Protein AF-A0A7V6IN51-F1 (afdb_monomer_lite)

Foldseek 3Di:
DDDDDDDDDDDDDDDDDDDDDDDDDDDDDDDDDDDDPPDPPPDDDVVNVVVVVVVVVVVVVVVDQDPVSVVVVVVVVVVVDDPVNVVVVVVVVVVVVVVVVVLVVQLVLLVVVQFDNVCSSVLSVVLVVVDDPVDDSNNSSVVVCVVCVVRGPPPPPPPPPPPPPPPPPVCPVVVVVVVVVVVPVVVPPPDD

Structure (mmCIF, N/CA/C/O backbone):
data_AF-A0A7V6IN51-F1
#
_entry.id   AF-A0A7V6IN51-F1
#
loop_
_atom_site.group_PDB
_atom_site.id
_atom_site.type_symbol
_atom_site.label_atom_id
_atom_site.label_alt_id
_atom_site.label_comp_id
_atom_site.label_asym_id
_atom_site.label_entity_id
_atom_site.label_seq_id
_atom_site.pdbx_PDB_ins_code
_atom_site.Cartn_x
_atom_site.Cartn_y
_atom_site.Cartn_z
_atom_site.occupancy
_atom_site.B_iso_or_equiv
_atom_site.auth_seq_id
_atom_site.auth_comp_id
_atom_site.auth_asym_id
_atom_site.auth_atom_id
_atom_site.pdbx_PDB_model_num
ATOM 1 N N . MET A 1 1 ? 9.194 -25.486 52.205 1.00 41.34 1 MET A N 1
ATOM 2 C CA . MET A 1 1 ? 8.998 -24.026 52.135 1.00 41.34 1 MET A CA 1
ATOM 3 C C . MET A 1 1 ? 8.624 -23.761 50.686 1.00 41.34 1 MET A C 1
ATOM 5 O O . MET A 1 1 ? 9.503 -23.897 49.851 1.00 41.34 1 MET A O 1
ATOM 9 N N . ALA A 1 2 ? 7.340 -23.773 50.299 1.00 43.66 2 ALA A N 1
ATOM 10 C CA . ALA A 1 2 ? 6.283 -22.811 50.673 1.00 43.66 2 ALA A CA 1
ATOM 11 C C . ALA A 1 2 ? 6.788 -21.384 50.367 1.00 43.66 2 ALA A C 1
ATOM 13 O O . ALA A 1 2 ? 7.858 -21.033 50.848 1.00 43.66 2 ALA A O 1
ATOM 14 N N . ASP A 1 3 ? 6.192 -20.613 49.456 1.00 47.19 3 ASP A N 1
ATOM 15 C CA . ASP A 1 3 ? 4.796 -20.181 49.533 1.00 47.19 3 ASP A CA 1
ATOM 16 C C . ASP A 1 3 ? 4.125 -19.969 48.159 1.00 47.19 3 ASP A C 1
ATOM 18 O O . ASP A 1 3 ? 4.576 -19.172 47.336 1.00 47.19 3 ASP A O 1
ATOM 22 N N . GLU A 1 4 ? 2.996 -20.655 47.958 1.00 50.94 4 GLU A N 1
ATOM 23 C CA . GLU A 1 4 ? 1.899 -20.220 47.088 1.00 50.94 4 GLU A CA 1
ATOM 24 C C . GLU A 1 4 ? 1.018 -19.241 47.888 1.00 50.94 4 GLU A C 1
ATOM 26 O O . GLU A 1 4 ? 0.509 -19.582 48.955 1.00 50.94 4 GLU A O 1
ATOM 31 N N . LEU A 1 5 ? 0.814 -18.029 47.368 1.00 51.84 5 LEU A N 1
ATOM 32 C CA . LEU A 1 5 ? -0.231 -17.092 47.804 1.00 51.84 5 LEU A CA 1
ATOM 33 C C . LEU A 1 5 ? -1.406 -17.282 46.827 1.00 51.84 5 LEU A C 1
ATOM 35 O O . LEU A 1 5 ? -1.264 -16.974 45.649 1.00 51.84 5 LEU A O 1
ATOM 39 N N . ASN A 1 6 ? -2.489 -17.994 47.147 1.00 41.34 6 ASN A N 1
ATOM 40 C CA . ASN A 1 6 ? -3.592 -17.690 48.071 1.00 41.34 6 ASN A CA 1
ATOM 41 C C . ASN A 1 6 ? -4.243 -16.308 47.873 1.00 41.34 6 ASN A C 1
ATOM 43 O O . ASN A 1 6 ? -3.707 -15.324 48.372 1.00 41.34 6 ASN A O 1
ATOM 47 N N . ASN A 1 7 ? -5.420 -16.273 47.223 1.00 46.66 7 ASN A N 1
ATOM 48 C CA . ASN A 1 7 ? -6.639 -15.558 47.668 1.00 46.66 7 ASN A CA 1
ATOM 49 C C . ASN A 1 7 ? -7.804 -15.874 46.687 1.00 46.66 7 ASN A C 1
ATOM 51 O O . ASN A 1 7 ? -7.808 -15.400 45.557 1.00 46.66 7 ASN A O 1
ATOM 55 N N . ASN A 1 8 ? -8.643 -16.879 46.949 1.00 42.38 8 ASN A N 1
ATOM 56 C CA . ASN A 1 8 ? -9.918 -16.825 47.684 1.00 42.38 8 ASN A CA 1
ATOM 57 C C . ASN A 1 8 ? -11.062 -16.083 46.958 1.00 42.38 8 ASN A C 1
ATOM 59 O O . ASN A 1 8 ? -11.073 -14.858 46.906 1.00 42.38 8 ASN A O 1
ATOM 63 N N . ASN A 1 9 ? -12.081 -16.834 46.519 1.00 41.56 9 ASN A N 1
ATOM 64 C CA . ASN A 1 9 ? -13.474 -16.433 46.735 1.00 41.56 9 ASN A CA 1
ATOM 65 C C . ASN A 1 9 ? -14.405 -17.661 46.700 1.00 41.56 9 ASN A C 1
ATOM 67 O O . ASN A 1 9 ? -14.999 -18.000 45.678 1.00 41.56 9 ASN A O 1
ATOM 71 N N . GLN A 1 10 ? -14.492 -18.352 47.839 1.00 40.25 10 GLN A N 1
ATOM 72 C CA . GLN A 1 10 ? -15.606 -19.241 48.168 1.00 40.25 10 GLN A CA 1
ATOM 73 C C . GLN A 1 10 ? -16.816 -18.379 48.537 1.00 40.25 10 GLN A C 1
ATOM 75 O O . GLN A 1 10 ? -16.808 -17.710 49.571 1.00 40.25 10 GLN A O 1
ATOM 80 N N . GLN A 1 11 ? -17.866 -18.419 47.718 1.00 44.19 11 GLN A N 1
ATOM 81 C CA . GLN A 1 11 ? -19.190 -17.980 48.143 1.00 44.19 11 GLN A CA 1
ATOM 82 C C . GLN A 1 11 ? -19.903 -19.135 48.840 1.00 44.19 11 GLN A C 1
ATOM 84 O O . GLN A 1 11 ? -20.065 -20.227 48.301 1.00 44.19 11 GLN A O 1
ATOM 89 N N . GLN A 1 12 ? -20.248 -18.846 50.088 1.00 36.06 12 GLN A N 1
ATOM 90 C CA . GLN A 1 12 ? -20.976 -19.669 51.030 1.00 36.06 12 GLN A CA 1
ATOM 91 C C . GLN A 1 12 ? -22.436 -19.773 50.579 1.00 36.06 12 GLN A C 1
ATOM 93 O O . GLN A 1 12 ? -23.119 -18.757 50.475 1.00 36.06 12 GLN A O 1
ATOM 98 N N . ASP A 1 13 ? -22.901 -20.996 50.337 1.00 34.31 13 ASP A N 1
ATOM 99 C CA . ASP A 1 13 ? -24.323 -21.321 50.276 1.00 34.31 13 ASP A CA 1
ATOM 100 C C . ASP A 1 13 ? -24.724 -21.913 51.632 1.00 34.31 13 ASP A C 1
ATOM 102 O O . ASP A 1 13 ? -24.404 -23.056 51.967 1.00 34.31 13 ASP A O 1
ATOM 106 N N . SER A 1 14 ? -25.341 -21.082 52.465 1.00 34.62 14 SER A N 1
ATOM 107 C CA . SER A 1 14 ? -25.938 -21.458 53.743 1.00 34.62 14 SER A CA 1
ATOM 108 C C . SER A 1 14 ? -27.453 -21.274 53.657 1.00 34.62 14 SER A C 1
ATOM 110 O O . SER A 1 14 ? -28.026 -20.344 54.217 1.00 34.62 14 SER A O 1
ATOM 112 N N . GLY A 1 15 ? -28.109 -22.194 52.948 1.00 31.91 15 GLY A N 1
ATOM 113 C CA . GLY A 1 15 ? -29.560 -22.365 52.936 1.00 31.91 15 GLY A CA 1
ATOM 114 C C . GLY A 1 15 ? -29.992 -23.534 53.821 1.00 31.91 15 GLY A C 1
ATOM 115 O O . GLY A 1 15 ? -29.857 -24.699 53.461 1.00 31.91 15 GLY A O 1
ATOM 116 N N . THR A 1 16 ? -30.502 -23.219 55.006 1.00 29.31 16 THR A N 1
ATOM 117 C CA . THR A 1 16 ? -31.057 -24.150 55.993 1.00 29.31 16 THR A CA 1
ATOM 118 C C . THR A 1 16 ? -32.296 -24.880 55.456 1.00 29.31 16 THR A C 1
ATOM 120 O O . THR A 1 16 ? -33.323 -24.260 55.194 1.00 29.31 16 THR A O 1
ATOM 123 N N . ASN A 1 17 ? -32.231 -26.213 55.372 1.00 33.31 17 ASN A N 1
ATOM 124 C CA . ASN A 1 17 ? -33.406 -27.073 55.228 1.00 33.31 17 ASN A CA 1
ATOM 125 C C . ASN A 1 17 ? -34.139 -27.168 56.573 1.00 33.31 17 ASN A C 1
ATOM 127 O O . ASN A 1 17 ? -33.718 -27.911 57.458 1.00 33.31 17 ASN A O 1
ATOM 131 N N . SER A 1 18 ? -35.261 -26.463 56.695 1.00 32.38 18 SER A N 1
ATOM 132 C CA . SER A 1 18 ? -36.295 -26.759 57.688 1.00 32.38 18 SER A CA 1
ATOM 133 C C . SER A 1 18 ? -37.581 -27.106 56.958 1.00 32.38 18 SER A C 1
ATOM 135 O O . SER A 1 18 ? -38.258 -26.246 56.402 1.00 32.38 18 SER A O 1
ATOM 137 N N . ALA A 1 19 ? -37.901 -28.396 56.970 1.00 33.72 19 ALA A N 1
ATOM 138 C CA . ALA A 1 19 ? -39.229 -28.893 56.672 1.00 33.72 19 ALA A CA 1
ATOM 139 C C . ALA A 1 19 ? -40.194 -28.435 57.773 1.00 33.72 19 ALA A C 1
ATOM 141 O O . ALA A 1 19 ? -39.940 -28.669 58.953 1.00 33.72 19 ALA A O 1
ATOM 142 N N . THR A 1 20 ? -41.300 -27.804 57.394 1.00 29.30 20 THR A N 1
ATOM 143 C CA . THR A 1 20 ? -42.558 -27.815 58.154 1.00 29.30 20 THR A CA 1
ATOM 144 C C . THR A 1 20 ? -43.689 -27.378 57.227 1.00 29.30 20 THR A C 1
ATOM 146 O O . THR A 1 20 ? -43.770 -26.229 56.807 1.00 29.30 20 THR A O 1
ATOM 149 N N . ASP A 1 21 ? -44.535 -28.347 56.886 1.00 35.56 21 ASP A N 1
ATOM 150 C CA . ASP A 1 21 ? -45.905 -28.146 56.409 1.00 35.56 21 ASP A CA 1
ATOM 151 C C . ASP A 1 21 ? -46.731 -27.468 57.527 1.00 35.56 21 ASP A C 1
ATOM 153 O O . ASP A 1 21 ? -46.450 -27.699 58.711 1.00 35.56 21 ASP A O 1
ATOM 157 N N . PRO A 1 22 ? -47.719 -26.615 57.199 1.00 39.38 22 PRO A N 1
ATOM 158 C CA . PRO A 1 22 ? -49.079 -27.148 57.185 1.00 39.38 22 PRO A CA 1
ATOM 159 C C . PRO A 1 22 ? -49.982 -26.605 56.063 1.00 39.38 22 PRO A C 1
ATOM 161 O O . PRO A 1 22 ? -50.240 -25.408 55.926 1.00 39.38 22 PRO A O 1
ATOM 164 N N . GLN A 1 23 ? -50.593 -27.551 55.363 1.00 34.38 23 GLN A N 1
ATOM 165 C CA . GLN A 1 23 ? -51.837 -27.452 54.615 1.00 34.38 23 GLN A CA 1
ATOM 166 C C . GLN A 1 23 ? -53.013 -26.973 55.499 1.00 34.38 23 GLN A C 1
ATOM 168 O O . GLN A 1 23 ? -53.374 -27.676 56.439 1.00 34.38 23 GLN A O 1
ATOM 173 N N . GLN A 1 24 ? -53.701 -25.874 55.132 1.00 32.16 24 GLN A N 1
ATOM 174 C CA . GLN A 1 24 ? -55.182 -25.805 55.097 1.00 32.16 24 GLN A CA 1
ATOM 175 C C . GLN A 1 24 ? -55.782 -24.479 54.575 1.00 32.16 24 GLN A C 1
ATOM 177 O O . GLN A 1 24 ? -55.469 -23.405 55.076 1.00 32.16 24 GLN A O 1
ATOM 182 N N . GLY A 1 25 ? -56.776 -24.626 53.681 1.00 30.19 25 GLY A N 1
ATOM 183 C CA . GLY A 1 25 ? -57.956 -23.755 53.515 1.00 30.19 25 GLY A CA 1
ATOM 184 C C . GLY A 1 25 ? -57.781 -22.579 52.552 1.00 30.19 25 GLY A C 1
ATOM 185 O O . GLY A 1 25 ? -57.088 -21.623 52.853 1.00 30.19 25 GLY A O 1
ATOM 186 N N . THR A 1 26 ? -58.402 -22.527 51.375 1.00 26.30 26 THR A N 1
ATOM 187 C CA . THR A 1 26 ? -59.825 -22.211 51.080 1.00 26.30 26 THR A CA 1
ATOM 188 C C . THR A 1 26 ? -59.795 -21.685 49.622 1.00 26.30 26 THR A C 1
ATOM 190 O O . THR A 1 26 ? -58.782 -21.134 49.216 1.00 26.30 26 THR A O 1
ATOM 193 N N . GLN A 1 27 ? -60.763 -21.780 48.716 1.00 30.75 27 GLN A N 1
ATOM 194 C CA . GLN A 1 27 ? -62.149 -22.214 48.707 1.00 30.75 27 GLN A CA 1
ATOM 195 C C . GLN A 1 27 ? -62.539 -22.380 47.227 1.00 30.75 27 GLN A C 1
ATOM 197 O O . GLN A 1 27 ? -62.172 -21.575 46.372 1.00 30.75 27 GLN A O 1
ATOM 202 N N . SER A 1 28 ? -63.284 -23.441 46.944 1.00 37.03 28 SER A N 1
ATOM 203 C CA . SER A 1 28 ? -63.943 -23.706 45.672 1.00 37.03 28 SER A CA 1
ATOM 204 C C . SER A 1 28 ? -64.972 -22.627 45.335 1.00 37.03 28 SER A C 1
ATOM 206 O O . SER A 1 28 ? -65.749 -22.244 46.207 1.00 37.03 28 SER A O 1
ATOM 208 N N . GLN A 1 29 ? -65.068 -22.254 44.060 1.00 33.75 29 GLN A N 1
ATOM 209 C CA . GLN A 1 29 ? -66.340 -21.917 43.417 1.00 33.75 29 GLN A CA 1
ATOM 210 C C . GLN A 1 29 ? -66.201 -22.073 41.896 1.00 33.75 29 GLN A C 1
ATOM 212 O O . GLN A 1 29 ? -65.563 -21.269 41.224 1.00 33.75 29 GLN A O 1
ATOM 217 N N . SER A 1 30 ? -66.813 -23.129 41.362 1.00 36.50 30 SER A N 1
ATOM 218 C CA . SER A 1 30 ? -67.428 -23.063 40.033 1.00 36.50 30 SER A CA 1
ATOM 219 C C . SER A 1 30 ? -68.784 -22.363 40.171 1.00 36.50 30 SER A C 1
ATOM 221 O O . SER A 1 30 ? -69.384 -22.401 41.249 1.00 36.50 30 SER A O 1
ATOM 223 N N . PRO A 1 31 ? -69.291 -21.782 39.078 1.00 42.66 31 PRO A N 1
ATOM 224 C CA . PRO A 1 31 ? -70.528 -22.355 38.564 1.00 42.66 31 PRO A CA 1
ATOM 225 C C . PRO A 1 31 ? -70.512 -22.555 37.041 1.00 42.66 31 PRO A C 1
ATOM 227 O O . PRO A 1 31 ? -70.172 -21.665 36.272 1.00 42.66 31 PRO A O 1
ATOM 230 N N . ASP A 1 32 ? -70.907 -23.776 36.689 1.00 31.00 32 ASP A N 1
ATOM 231 C CA . ASP A 1 32 ? -71.833 -24.183 35.631 1.00 31.00 32 ASP A CA 1
ATOM 232 C C . ASP A 1 32 ? -71.614 -23.917 34.127 1.00 31.00 32 ASP A C 1
ATOM 234 O O . ASP A 1 32 ? -71.356 -22.820 33.647 1.00 31.00 32 ASP A O 1
ATOM 238 N N . ALA A 1 33 ? -71.964 -24.999 33.415 1.00 33.16 33 ALA A N 1
ATOM 239 C CA . ALA A 1 33 ? -72.607 -25.081 32.101 1.00 33.16 33 ALA A CA 1
ATOM 240 C C . ALA A 1 33 ? -71.733 -25.088 30.827 1.00 33.16 33 ALA A C 1
ATOM 242 O O . ALA A 1 33 ? -71.494 -24.081 30.175 1.00 33.16 33 ALA A O 1
ATOM 243 N N . GLN A 1 34 ? -71.363 -26.312 30.428 1.00 40.91 34 GLN A N 1
ATOM 244 C CA . GLN A 1 34 ? -71.736 -26.952 29.151 1.00 40.91 34 GLN A CA 1
ATOM 245 C C . GLN A 1 34 ? -71.904 -26.039 27.911 1.00 40.91 34 GLN A C 1
ATOM 247 O O . GLN A 1 34 ? -72.905 -25.337 27.784 1.00 40.91 34 GLN A O 1
ATOM 252 N N . GLY A 1 35 ? -71.022 -26.173 26.911 1.00 32.09 35 GLY A N 1
ATOM 253 C CA . GLY A 1 35 ? -71.310 -25.648 25.571 1.00 32.09 35 GLY A CA 1
ATOM 254 C C . GLY A 1 35 ? -70.138 -25.652 24.592 1.00 32.09 35 GLY A C 1
ATOM 255 O O . GLY A 1 35 ? -69.320 -24.747 24.609 1.00 32.09 35 GLY A O 1
ATOM 256 N N . ASN A 1 36 ? -70.115 -26.656 23.712 1.00 34.41 36 ASN A N 1
ATOM 257 C CA . ASN A 1 36 ? -69.497 -26.680 22.380 1.00 34.41 36 ASN A CA 1
ATOM 258 C C . ASN A 1 36 ? -68.066 -26.131 22.201 1.00 34.41 36 ASN A C 1
ATOM 260 O O . ASN A 1 36 ? -67.836 -24.943 21.996 1.00 34.41 36 ASN A O 1
ATOM 264 N N . ASN A 1 37 ? -67.125 -27.070 22.047 1.00 44.81 37 ASN A N 1
ATOM 265 C CA . ASN A 1 37 ? -65.931 -26.903 21.216 1.00 44.81 37 ASN A CA 1
ATOM 266 C C . ASN A 1 37 ? -66.364 -26.721 19.742 1.00 44.81 37 ASN A C 1
ATOM 268 O O . ASN A 1 37 ? -66.350 -27.654 18.945 1.00 44.81 37 ASN A O 1
ATOM 272 N N . ALA A 1 38 ? -66.810 -25.520 19.389 1.00 39.19 38 ALA A N 1
ATOM 273 C CA . ALA A 1 38 ? -66.787 -25.024 18.023 1.00 39.19 38 ALA A CA 1
ATOM 274 C C . ALA A 1 38 ? -65.720 -23.933 18.018 1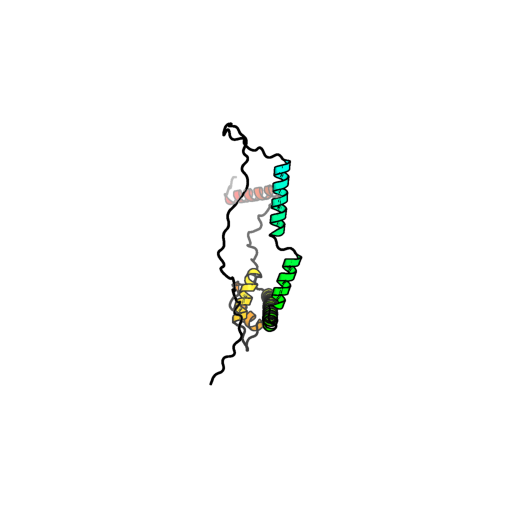.00 39.19 38 ALA A C 1
ATOM 276 O O . ALA A 1 38 ? -65.862 -22.937 18.724 1.00 39.19 38 ALA A O 1
ATOM 277 N N . GLY A 1 39 ? -64.616 -24.178 17.310 1.00 51.62 39 GLY A N 1
ATOM 278 C CA . GLY A 1 39 ? -63.503 -23.246 17.217 1.00 51.62 39 GLY A CA 1
ATOM 279 C C . GLY A 1 39 ? -63.999 -21.881 16.759 1.00 51.62 39 GLY A C 1
ATOM 280 O O . GLY A 1 39 ? -64.303 -21.688 15.586 1.00 51.62 39 GLY A O 1
ATOM 281 N N . SER A 1 40 ? -64.090 -20.938 17.694 1.00 51.97 40 SER A N 1
ATOM 282 C CA . SER A 1 40 ? -64.128 -19.529 17.361 1.00 51.97 40 SER A CA 1
ATOM 283 C C . SER A 1 40 ? -62.740 -19.189 16.838 1.00 51.97 40 SER A C 1
ATOM 285 O O . SER A 1 40 ? -61.779 -19.051 17.597 1.00 51.97 40 SER A O 1
ATOM 287 N N . GLU A 1 41 ? -62.607 -19.129 15.514 1.00 64.12 41 GLU A N 1
ATOM 288 C CA . GLU A 1 41 ? -61.460 -18.477 14.899 1.00 64.12 41 GLU A CA 1
ATOM 289 C C . GLU A 1 41 ? -61.397 -17.066 15.485 1.00 64.12 41 GLU A C 1
ATOM 291 O O . GLU A 1 41 ? -62.270 -16.231 15.247 1.00 64.12 41 GLU A O 1
ATOM 296 N N . LYS A 1 42 ? -60.406 -16.816 16.346 1.00 76.75 42 LYS A N 1
ATOM 297 C CA . LYS A 1 42 ? -60.160 -15.476 16.871 1.00 76.75 42 LYS A CA 1
ATOM 298 C C . LYS A 1 42 ? -59.754 -14.606 15.689 1.00 76.75 42 LYS A C 1
ATOM 300 O O . LYS A 1 42 ? -58.626 -14.695 15.209 1.00 76.75 42 LYS A O 1
ATOM 305 N N . THR A 1 43 ? -60.672 -13.781 15.211 1.00 76.81 43 THR A N 1
ATOM 306 C CA . THR A 1 43 ? -60.374 -12.754 14.219 1.00 76.81 43 THR A CA 1
ATOM 307 C C . THR A 1 43 ? -59.678 -11.600 14.926 1.00 76.81 43 THR A C 1
ATOM 309 O O . THR A 1 43 ? -60.289 -10.926 15.755 1.00 76.81 43 THR A O 1
ATOM 312 N N . PHE A 1 44 ? -58.398 -11.390 14.625 1.00 84.19 44 PHE A N 1
ATOM 313 C CA . PHE A 1 44 ? -57.675 -10.206 15.077 1.00 84.19 44 PHE A CA 1
ATOM 314 C C . PHE A 1 44 ? -58.251 -8.967 14.397 1.00 84.19 44 PHE A C 1
ATOM 316 O O . PHE A 1 44 ? -58.483 -8.964 13.186 1.00 84.19 44 PHE A O 1
ATOM 323 N N . THR A 1 45 ? -58.475 -7.911 15.170 1.00 89.44 45 THR A N 1
ATOM 324 C CA . THR A 1 45 ? -58.801 -6.605 14.603 1.00 89.44 45 THR A CA 1
ATOM 325 C C . THR A 1 45 ? -57.547 -5.988 13.983 1.00 89.44 45 THR A C 1
ATOM 327 O O . THR A 1 45 ? -56.416 -6.352 14.314 1.00 89.44 45 THR A O 1
ATOM 330 N N . GLN A 1 46 ? -57.720 -5.024 13.077 1.00 90.75 46 GLN A N 1
ATOM 331 C CA . GLN A 1 46 ? -56.578 -4.315 12.495 1.00 90.75 46 GLN A CA 1
ATOM 332 C C . GLN A 1 46 ? -55.750 -3.585 13.567 1.00 90.75 46 GLN A C 1
ATOM 334 O O . GLN A 1 46 ? -54.534 -3.457 13.435 1.00 90.75 46 GLN A O 1
ATOM 339 N N . GLU A 1 47 ? -56.400 -3.136 14.640 1.00 90.00 47 GLU A N 1
ATOM 340 C CA . GLU A 1 47 ? -55.742 -2.511 15.783 1.00 90.00 47 GLU A CA 1
ATOM 341 C C . GLU A 1 47 ? -54.863 -3.514 16.543 1.00 90.00 47 GLU A C 1
ATOM 343 O O . GLU A 1 47 ? -53.718 -3.195 16.864 1.00 90.00 47 GLU A O 1
ATOM 348 N N . ASP A 1 48 ? -55.319 -4.760 16.708 1.00 88.31 48 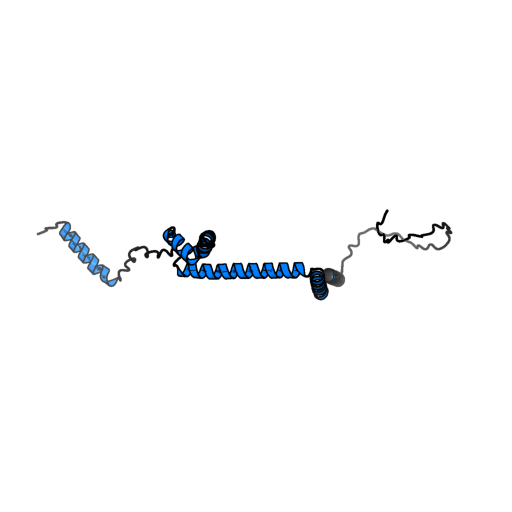ASP A N 1
ATOM 349 C CA . ASP A 1 48 ? -54.504 -5.836 17.288 1.00 88.31 48 ASP A CA 1
ATOM 350 C C . ASP A 1 48 ? -53.261 -6.124 16.439 1.00 88.31 48 ASP A C 1
ATOM 352 O O . ASP A 1 48 ? 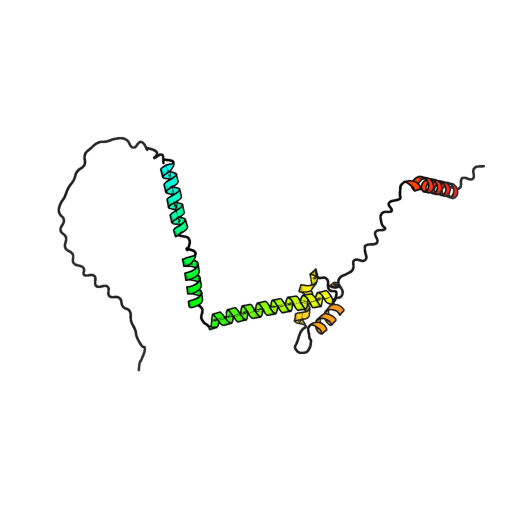-52.156 -6.255 16.967 1.00 88.31 48 ASP A O 1
ATOM 356 N N . VAL A 1 49 ? -53.411 -6.170 15.111 1.00 89.94 49 VAL A N 1
ATOM 357 C CA . VAL A 1 49 ? -52.284 -6.376 14.187 1.00 89.94 49 VAL A CA 1
ATOM 358 C C . VAL A 1 49 ? -51.293 -5.215 14.271 1.00 89.94 49 VAL A C 1
ATOM 360 O O . VAL A 1 49 ? -50.088 -5.446 14.377 1.00 89.94 49 VAL A O 1
ATOM 363 N N . ASN A 1 50 ? -51.776 -3.971 14.278 1.00 90.75 50 ASN A N 1
ATOM 364 C CA . ASN A 1 50 ? -50.926 -2.786 14.391 1.00 90.75 50 ASN A CA 1
ATOM 365 C C . ASN A 1 50 ? -50.163 -2.760 15.724 1.00 90.75 50 ASN A C 1
ATOM 367 O O . ASN A 1 50 ? -48.968 -2.450 15.744 1.00 90.75 50 ASN A O 1
ATOM 371 N N . ASN A 1 51 ? -50.819 -3.140 16.822 1.00 91.44 51 ASN A N 1
ATOM 372 C CA . ASN A 1 51 ? -50.192 -3.251 18.136 1.00 91.44 51 ASN A CA 1
ATOM 373 C C . ASN A 1 51 ? -49.099 -4.325 18.149 1.00 91.44 51 ASN A C 1
ATOM 375 O O . ASN A 1 51 ? -47.993 -4.057 18.613 1.00 91.44 51 ASN A O 1
ATOM 379 N N . ILE A 1 52 ? -49.352 -5.503 17.570 1.00 90.94 52 ILE A N 1
ATOM 380 C CA . ILE A 1 52 ? -48.359 -6.585 17.469 1.00 90.94 52 ILE A CA 1
ATOM 381 C C . ILE A 1 52 ? -47.149 -6.151 16.631 1.00 90.94 52 ILE A C 1
ATOM 383 O O . ILE A 1 52 ? -46.005 -6.398 17.021 1.00 90.94 52 ILE A O 1
ATOM 387 N N . VAL A 1 53 ? -47.377 -5.491 15.492 1.00 89.69 53 VAL A N 1
ATOM 388 C CA . VAL A 1 53 ? -46.300 -4.994 14.619 1.00 89.69 53 VAL A CA 1
ATOM 389 C C . VAL A 1 53 ? -45.461 -3.944 15.341 1.00 89.69 53 VAL A C 1
ATOM 391 O O . VAL A 1 53 ? -44.234 -4.027 15.325 1.00 89.69 53 VAL A O 1
ATOM 394 N N . SER A 1 54 ? -46.106 -2.999 16.023 1.00 87.06 54 SER A N 1
ATOM 395 C CA . SER A 1 54 ? -45.420 -1.933 16.761 1.00 87.06 54 SER A CA 1
ATOM 396 C C . SER A 1 54 ? -44.598 -2.504 17.915 1.00 87.06 54 SER A C 1
ATOM 398 O O . SER A 1 54 ? -43.421 -2.183 18.070 1.00 87.06 54 SER A O 1
ATOM 400 N N . GLN A 1 55 ? -45.178 -3.441 18.665 1.00 88.31 55 GLN A N 1
ATOM 401 C CA . GLN A 1 55 ? -44.519 -4.106 19.782 1.00 88.31 55 GLN A CA 1
ATOM 402 C C . GLN A 1 55 ? -43.319 -4.946 19.321 1.00 88.31 55 GLN A C 1
ATOM 404 O O . GLN A 1 55 ? -42.261 -4.908 19.951 1.00 88.31 55 GLN A O 1
ATOM 409 N N . ARG A 1 56 ? -43.434 -5.661 18.193 1.00 88.00 56 ARG A N 1
ATOM 410 C CA . ARG A 1 56 ? -42.308 -6.398 17.602 1.00 88.00 56 ARG A CA 1
ATOM 411 C C . ARG A 1 56 ? -41.213 -5.450 17.112 1.00 88.00 56 ARG A C 1
ATOM 413 O O . ARG A 1 56 ? -40.046 -5.717 17.374 1.00 88.00 56 ARG A O 1
ATOM 420 N N . LEU A 1 57 ? -41.571 -4.337 16.474 1.00 84.00 57 LEU A N 1
ATOM 421 C CA . LEU A 1 57 ? -40.609 -3.349 15.983 1.00 84.00 57 LEU A CA 1
ATOM 422 C C . LEU A 1 57 ? -39.828 -2.688 17.129 1.00 84.00 57 LEU A C 1
ATOM 424 O O . LEU A 1 57 ? -38.622 -2.481 17.020 1.00 84.00 57 LEU A O 1
ATOM 428 N N . GLU A 1 58 ? -40.485 -2.394 18.250 1.00 84.06 58 GLU A N 1
ATOM 429 C CA . GLU A 1 58 ? -39.822 -1.895 19.458 1.00 84.06 58 GLU A CA 1
ATOM 430 C C . GLU A 1 58 ? -38.910 -2.940 20.099 1.00 84.06 58 GLU A C 1
ATOM 432 O O . GLU A 1 58 ? -37.799 -2.615 20.518 1.00 84.06 58 GLU A O 1
ATOM 437 N N . GLN A 1 59 ? -39.347 -4.199 20.167 1.00 82.12 59 GLN A N 1
ATOM 438 C CA . GLN A 1 59 ? -38.507 -5.294 20.656 1.00 82.12 59 GLN A CA 1
ATOM 439 C C . GLN A 1 59 ? -37.282 -5.509 19.764 1.00 82.12 59 GLN A C 1
ATOM 441 O O . GLN A 1 59 ? -36.197 -5.774 20.269 1.00 82.12 59 GLN A O 1
ATOM 446 N N . GLU A 1 60 ? -37.433 -5.379 18.450 1.00 79.25 60 GLU A N 1
ATOM 447 C CA . GLU A 1 60 ? -36.350 -5.533 17.481 1.00 79.25 60 GLU A CA 1
ATOM 448 C C . GLU A 1 60 ? -35.373 -4.355 17.529 1.00 79.25 60 GLU A C 1
ATOM 450 O O . GLU A 1 60 ? -34.162 -4.560 17.539 1.00 79.25 60 GLU A O 1
ATOM 455 N N . LYS A 1 61 ? -35.879 -3.130 17.708 1.00 76.12 61 LYS A N 1
ATOM 456 C CA . LYS A 1 61 ? -35.053 -1.946 17.985 1.00 76.12 61 LYS A CA 1
ATOM 457 C C . LYS A 1 61 ? -34.281 -2.047 19.298 1.00 76.12 61 LYS A C 1
ATOM 459 O O . LYS A 1 61 ? -33.139 -1.617 19.337 1.00 76.12 61 LYS A O 1
ATOM 464 N N . LYS A 1 62 ? -34.863 -2.635 20.349 1.00 77.81 62 LYS A N 1
ATOM 465 C CA . LYS A 1 62 ? -34.176 -2.880 21.634 1.00 77.81 62 LYS A CA 1
ATOM 466 C C . LYS A 1 62 ? -33.113 -3.980 21.557 1.00 77.81 62 LYS A C 1
ATOM 468 O O . LYS A 1 62 ? -32.227 -4.015 22.398 1.00 77.81 62 LYS A O 1
ATOM 473 N N . LYS A 1 63 ? -33.212 -4.892 20.584 1.00 77.31 63 LYS A N 1
ATOM 474 C CA . LYS A 1 63 ? -32.191 -5.922 20.321 1.00 77.31 63 LYS A CA 1
ATOM 475 C C . LYS A 1 63 ? -31.012 -5.392 19.508 1.00 77.31 63 LYS A C 1
ATOM 477 O O . LYS A 1 63 ? -29.975 -6.049 19.465 1.00 77.31 63 LYS A O 1
ATOM 482 N N . MET A 1 64 ? -31.169 -4.248 18.846 1.00 74.25 64 MET A N 1
ATOM 483 C CA . MET A 1 64 ? -30.066 -3.570 18.181 1.00 74.25 64 MET A CA 1
ATOM 484 C C . MET A 1 64 ? -29.336 -2.701 19.205 1.00 74.25 64 MET A C 1
ATOM 486 O O . MET A 1 64 ? -29.991 -1.896 19.868 1.00 74.25 64 MET A O 1
ATOM 490 N N . PRO A 1 65 ? -28.004 -2.830 19.325 1.00 74.06 65 PRO A N 1
ATOM 491 C CA . PRO A 1 65 ? -27.218 -1.920 20.137 1.00 74.06 65 PRO A CA 1
ATOM 492 C C . PRO A 1 65 ? -27.523 -0.482 19.729 1.00 74.06 65 PRO A C 1
ATOM 494 O O . PRO A 1 65 ? -27.473 -0.129 18.544 1.00 74.06 65 PRO A O 1
ATOM 497 N N . SER A 1 66 ? -27.858 0.347 20.708 1.00 79.00 66 SER A N 1
ATOM 498 C CA . SER A 1 66 ? -27.998 1.777 20.488 1.00 79.00 66 SER A CA 1
ATOM 499 C C . SER A 1 66 ? -26.663 2.368 20.023 1.00 79.00 66 SER A C 1
ATOM 501 O O . SER A 1 66 ? -25.585 1.805 20.231 1.00 79.00 66 SER A O 1
ATOM 503 N N . LYS A 1 67 ? -26.715 3.532 19.370 1.00 78.50 67 LYS A N 1
ATOM 504 C CA . LYS A 1 67 ? -25.497 4.220 18.924 1.00 78.50 67 LYS A CA 1
ATOM 505 C C . LYS A 1 67 ? -24.544 4.500 20.098 1.00 78.50 67 LYS A C 1
ATOM 507 O O . LYS A 1 67 ? -23.339 4.338 19.945 1.00 78.50 67 LYS A O 1
ATOM 512 N N . GLU A 1 68 ? -25.097 4.835 21.262 1.00 79.12 68 GLU A N 1
ATOM 513 C CA . GLU A 1 68 ? -24.337 5.030 22.501 1.00 79.12 68 GLU A CA 1
ATOM 514 C C .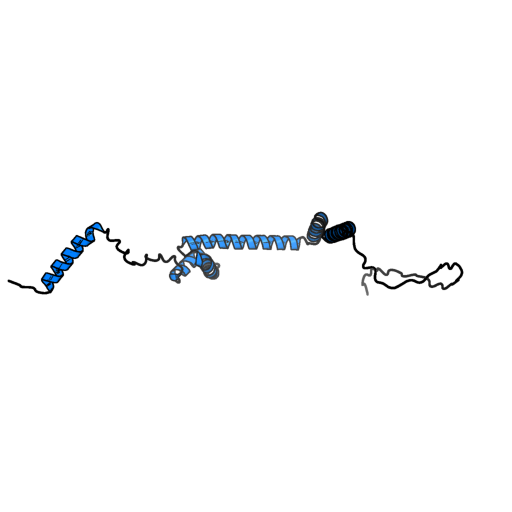 GLU A 1 68 ? -23.694 3.731 23.001 1.00 79.12 68 GLU A C 1
ATOM 516 O O . GLU A 1 68 ? -22.529 3.747 23.386 1.00 79.12 68 GLU A O 1
ATOM 521 N N . GLU A 1 69 ? -24.389 2.591 22.939 1.00 79.25 69 GLU A N 1
ATOM 522 C CA . GLU A 1 69 ? -23.808 1.291 23.309 1.00 79.25 69 GLU A CA 1
ATOM 523 C C . GLU A 1 69 ? -22.691 0.860 22.354 1.00 79.25 69 GLU A C 1
ATOM 525 O O . GLU A 1 69 ? -21.692 0.303 22.801 1.00 79.25 69 GLU A O 1
ATOM 530 N N . LEU A 1 70 ? -22.802 1.153 21.055 1.00 84.56 70 LEU A N 1
ATOM 531 C CA . LEU A 1 70 ? -21.716 0.912 20.098 1.00 84.56 70 LEU A CA 1
ATOM 532 C C . LEU A 1 70 ? -20.492 1.780 20.386 1.00 84.56 70 LEU A C 1
ATOM 534 O O . LEU A 1 70 ? -19.365 1.297 20.295 1.00 84.56 70 LEU A O 1
ATOM 538 N N . GLU A 1 71 ? -20.694 3.054 20.712 1.00 85.00 71 GLU A N 1
ATOM 539 C CA . GLU A 1 71 ? -19.608 3.964 21.080 1.00 85.00 71 GLU A CA 1
ATOM 540 C C . GLU A 1 71 ? -18.962 3.548 22.410 1.00 85.00 71 GLU A C 1
ATOM 542 O O . GLU A 1 71 ? -17.736 3.474 22.496 1.00 85.00 71 GLU A O 1
ATOM 547 N N . ALA A 1 72 ? -19.762 3.177 23.414 1.00 86.06 72 ALA A N 1
ATOM 548 C CA . ALA A 1 72 ? -19.279 2.651 24.687 1.00 86.06 72 ALA A CA 1
ATOM 549 C C . ALA A 1 72 ? -18.517 1.329 24.511 1.00 86.06 72 ALA A C 1
ATOM 551 O O . ALA A 1 72 ? -17.467 1.145 25.122 1.00 86.06 72 ALA A O 1
ATOM 552 N N . PHE A 1 73 ? -18.992 0.435 23.639 1.00 84.88 73 PHE A N 1
ATOM 553 C CA . PHE A 1 73 ? -18.317 -0.823 23.325 1.00 84.88 73 PHE A CA 1
ATOM 554 C C . PHE A 1 73 ? -16.992 -0.601 22.591 1.00 84.88 73 PHE A C 1
ATOM 556 O O . PHE A 1 73 ? -15.992 -1.219 22.945 1.00 84.88 73 PHE A O 1
ATOM 563 N N . LYS A 1 74 ? -16.949 0.313 21.612 1.00 84.00 74 LYS A N 1
ATOM 564 C CA . LYS A 1 74 ? -15.703 0.696 20.928 1.00 84.00 74 LYS A CA 1
ATOM 565 C C . LYS A 1 74 ? -14.697 1.302 21.896 1.00 84.00 74 LYS A C 1
ATOM 567 O O . LYS A 1 74 ? -13.541 0.900 21.893 1.00 84.00 74 LYS A O 1
ATOM 572 N N . LYS A 1 75 ? -15.143 2.208 22.767 1.00 84.12 75 LYS A N 1
ATOM 573 C CA . LYS A 1 75 ? -14.290 2.805 23.796 1.00 84.12 75 LYS A CA 1
ATOM 574 C C . LYS A 1 75 ? -13.782 1.758 24.785 1.00 84.12 75 LYS A C 1
ATOM 576 O O . LYS A 1 75 ? -12.602 1.749 25.102 1.00 84.12 75 LYS A O 1
ATOM 581 N N . TRP A 1 76 ? -14.637 0.832 25.215 1.00 85.25 76 TRP A N 1
ATOM 582 C CA . TRP A 1 76 ? -14.218 -0.295 26.045 1.00 85.25 76 TRP A CA 1
ATOM 583 C C . TRP A 1 76 ? -13.178 -1.164 25.329 1.00 85.25 76 TRP A C 1
ATOM 585 O O . TRP A 1 76 ? -12.164 -1.490 25.932 1.00 85.25 76 TRP A O 1
ATOM 595 N N . GLN A 1 77 ? -13.360 -1.480 24.043 1.00 81.06 77 GLN A N 1
ATOM 596 C CA . GLN A 1 77 ? -12.346 -2.191 23.256 1.00 81.06 77 GLN A CA 1
ATOM 597 C C . GLN A 1 77 ? -11.029 -1.410 23.160 1.00 81.06 77 GLN A C 1
ATOM 599 O O . GLN A 1 77 ? -9.958 -1.994 23.302 1.00 81.06 77 GLN A O 1
ATOM 604 N N . GLU A 1 78 ? -11.086 -0.096 22.947 1.00 78.81 78 GLU A N 1
ATOM 605 C CA . GLU A 1 78 ? -9.905 0.771 22.939 1.00 78.81 78 GLU A CA 1
ATOM 606 C C . GLU A 1 78 ? -9.219 0.853 24.309 1.00 78.81 78 GLU A C 1
ATOM 608 O O . GLU A 1 78 ? -7.995 0.992 24.359 1.00 78.81 78 GLU A O 1
ATOM 613 N N . ASP A 1 79 ? -9.973 0.749 25.403 1.00 77.94 79 ASP A N 1
ATOM 614 C CA . ASP A 1 79 ? -9.460 0.696 26.775 1.00 77.94 79 ASP A CA 1
ATOM 615 C C . ASP A 1 79 ? -8.911 -0.698 27.132 1.00 77.94 79 ASP A C 1
ATOM 617 O O . ASP A 1 79 ? -8.017 -0.804 27.969 1.00 77.94 79 ASP A O 1
ATOM 621 N N . GLN A 1 80 ? -9.402 -1.767 26.487 1.00 77.31 80 GLN A N 1
ATOM 622 C CA . GLN A 1 80 ? -8.820 -3.113 26.575 1.00 77.31 80 GLN A CA 1
ATOM 623 C C . GLN A 1 80 ? -7.524 -3.244 25.761 1.00 77.31 80 GLN A C 1
ATOM 625 O O . GLN A 1 80 ? -6.658 -4.031 26.142 1.00 77.31 80 GLN A O 1
ATOM 630 N N . LYS A 1 81 ? -7.367 -2.487 24.662 1.00 80.19 81 LYS A N 1
ATOM 631 C CA . LYS A 1 81 ? -6.134 -2.483 23.859 1.00 80.19 81 LYS A CA 1
ATOM 632 C C . LYS A 1 81 ? -4.966 -1.939 24.679 1.00 80.19 81 LYS A C 1
ATOM 634 O O . LYS A 1 81 ? -4.965 -0.785 25.119 1.00 80.19 81 LYS A O 1
ATOM 639 N N . THR A 1 82 ? -3.926 -2.751 24.814 1.00 77.25 82 THR A N 1
ATOM 640 C CA . THR A 1 82 ? -2.674 -2.359 25.462 1.00 77.25 82 THR A CA 1
ATOM 641 C C . THR A 1 82 ? -1.957 -1.262 24.664 1.00 77.25 82 THR A C 1
ATOM 643 O O . THR A 1 82 ? -2.167 -1.084 23.461 1.00 77.25 82 THR A O 1
ATOM 646 N N . ALA A 1 83 ? -1.077 -0.498 25.322 1.00 72.19 83 ALA A N 1
ATOM 647 C CA . ALA A 1 83 ? -0.277 0.530 24.646 1.00 72.19 83 ALA A CA 1
ATOM 648 C C . ALA A 1 83 ? 0.620 -0.050 23.532 1.00 72.19 83 ALA A C 1
ATOM 650 O O . ALA A 1 83 ? 0.914 0.648 22.562 1.00 72.19 83 ALA A O 1
ATOM 651 N N . GLU A 1 84 ? 1.015 -1.320 23.658 1.00 73.25 84 GLU A N 1
ATOM 652 C CA . GLU A 1 84 ? 1.808 -2.040 22.661 1.00 73.25 84 GLU A CA 1
ATOM 653 C C . GLU A 1 84 ? 0.977 -2.387 21.419 1.00 73.25 84 GLU A C 1
ATOM 655 O O . GLU A 1 84 ? 1.413 -2.130 20.303 1.00 73.25 84 GLU A O 1
ATOM 660 N N . GLU A 1 85 ? -0.264 -2.858 21.581 1.00 80.56 85 GLU A N 1
ATOM 661 C CA . GLU A 1 85 ? -1.165 -3.126 20.448 1.00 80.56 85 GLU A CA 1
ATOM 662 C C . GLU A 1 85 ? -1.523 -1.849 19.684 1.00 80.56 85 GLU A C 1
ATOM 664 O O . GLU A 1 85 ? -1.556 -1.854 18.455 1.00 80.56 85 GLU A O 1
ATOM 669 N N . LYS A 1 86 ? -1.723 -0.728 20.392 1.00 79.31 86 LYS A N 1
ATOM 670 C CA . LYS A 1 86 ? -1.941 0.583 19.755 1.00 79.31 86 LYS A CA 1
ATOM 671 C C . LYS A 1 86 ? -0.732 1.030 18.931 1.00 79.31 86 LYS A C 1
ATOM 673 O O . LYS A 1 86 ? -0.913 1.634 17.877 1.00 79.31 86 LYS A O 1
ATOM 678 N N . ARG A 1 87 ? 0.493 0.749 19.394 1.00 77.38 87 ARG A N 1
ATOM 679 C CA . ARG A 1 87 ? 1.716 1.016 18.621 1.00 77.38 87 ARG A CA 1
ATOM 680 C C . ARG A 1 87 ? 1.843 0.081 17.428 1.00 77.38 87 ARG A C 1
ATOM 682 O O . ARG A 1 87 ? 2.048 0.572 16.330 1.00 77.38 87 ARG A O 1
ATOM 689 N N . ALA A 1 88 ? 1.631 -1.218 17.615 1.00 86.19 88 ALA A N 1
ATOM 690 C CA . ALA A 1 88 ? 1.705 -2.197 16.536 1.00 86.19 88 ALA A CA 1
ATOM 691 C C . ALA A 1 88 ? 0.699 -1.903 15.410 1.00 86.19 88 ALA A C 1
ATOM 693 O O . ALA A 1 88 ? 1.046 -1.999 14.237 1.00 86.19 88 ALA A O 1
ATOM 694 N N . GLU A 1 89 ? -0.528 -1.493 15.746 1.00 85.50 89 GLU A N 1
ATOM 695 C CA . GLU A 1 89 ? -1.538 -1.081 14.763 1.00 85.50 89 GLU A CA 1
ATOM 696 C C . GLU A 1 89 ? -1.107 0.184 14.012 1.00 85.50 89 GLU A C 1
ATOM 698 O O . GLU A 1 89 ? -1.227 0.249 12.790 1.00 85.50 89 GLU A O 1
ATOM 703 N N . LYS A 1 90 ? -0.532 1.162 14.721 1.00 88.06 90 LYS A N 1
ATOM 704 C CA . LYS A 1 90 ? 0.013 2.376 14.106 1.00 88.06 90 LYS A CA 1
ATOM 705 C C . LYS A 1 90 ? 1.211 2.108 13.208 1.00 88.06 90 LYS A C 1
ATOM 707 O O . LYS A 1 90 ? 1.292 2.690 12.130 1.00 88.06 90 LYS A O 1
ATOM 712 N N . ASP A 1 91 ? 2.109 1.226 13.618 1.00 89.06 91 ASP A N 1
ATOM 713 C CA . ASP A 1 91 ? 3.270 0.838 12.827 1.00 89.06 91 ASP A CA 1
ATOM 714 C C . ASP A 1 91 ? 2.841 0.023 11.603 1.00 89.06 91 ASP A C 1
ATOM 716 O O . ASP A 1 91 ? 3.376 0.223 10.516 1.00 89.06 91 ASP A O 1
ATOM 720 N N . ALA A 1 92 ? 1.838 -0.850 11.735 1.00 93.19 92 ALA A N 1
ATOM 721 C CA . ALA A 1 92 ? 1.255 -1.574 10.609 1.00 93.19 92 ALA A CA 1
ATOM 722 C C . ALA A 1 92 ? 0.599 -0.619 9.599 1.00 93.19 92 ALA A C 1
ATOM 724 O O . ALA A 1 92 ? 0.886 -0.714 8.406 1.00 93.19 92 ALA A O 1
ATOM 725 N N . GLU A 1 93 ? -0.211 0.334 10.070 1.00 93.12 93 GLU A N 1
ATOM 726 C CA . GLU A 1 93 ? -0.831 1.377 9.240 1.00 93.12 93 GLU A CA 1
ATOM 727 C C . GLU A 1 93 ? 0.238 2.229 8.536 1.00 93.12 93 GLU A C 1
ATOM 729 O O . GLU A 1 93 ? 0.170 2.462 7.329 1.00 93.12 93 GLU A O 1
ATOM 734 N N . TYR A 1 94 ? 1.277 2.642 9.266 1.00 93.25 94 TYR A N 1
ATOM 735 C CA . TYR A 1 94 ? 2.391 3.407 8.713 1.00 93.25 94 TYR A CA 1
ATOM 736 C C . TYR A 1 94 ? 3.164 2.618 7.652 1.00 93.25 94 TYR A C 1
ATOM 738 O O . TYR A 1 94 ? 3.437 3.142 6.571 1.00 93.25 94 TYR A O 1
ATOM 746 N N . ASN A 1 95 ? 3.490 1.354 7.927 1.00 93.44 95 ASN A N 1
ATOM 747 C CA . ASN A 1 95 ? 4.192 0.479 6.992 1.00 93.44 95 ASN A CA 1
ATOM 748 C C . ASN A 1 95 ? 3.357 0.213 5.738 1.00 93.44 95 ASN A C 1
ATOM 750 O O . ASN A 1 95 ? 3.900 0.238 4.634 1.00 93.44 95 ASN A O 1
ATOM 754 N N . GLN A 1 96 ? 2.045 0.017 5.888 1.00 94.50 96 GLN A N 1
ATOM 755 C CA . GLN A 1 96 ? 1.129 -0.120 4.762 1.00 94.50 96 GLN A CA 1
ATOM 756 C C . GLN A 1 96 ? 1.117 1.155 3.913 1.00 94.50 96 GLN A C 1
ATOM 758 O O . GLN A 1 96 ? 1.339 1.089 2.706 1.00 94.50 96 GLN A O 1
ATOM 763 N N . MET A 1 97 ? 0.941 2.321 4.535 1.00 93.75 97 MET A N 1
ATOM 764 C CA . MET A 1 97 ? 0.917 3.598 3.822 1.00 93.75 97 MET A CA 1
ATOM 765 C C . MET A 1 97 ? 2.253 3.887 3.121 1.00 93.75 97 MET A C 1
ATOM 767 O O . MET A 1 97 ? 2.272 4.388 1.998 1.00 93.75 97 MET A O 1
ATOM 771 N N . GLN A 1 98 ? 3.381 3.535 3.741 1.00 93.38 98 GLN A N 1
ATOM 772 C CA . GLN A 1 98 ? 4.703 3.646 3.124 1.00 93.38 98 GLN A CA 1
ATOM 773 C C . GLN A 1 98 ? 4.876 2.690 1.941 1.00 93.38 98 GLN A C 1
ATOM 775 O O . GLN A 1 98 ? 5.428 3.089 0.913 1.00 93.38 98 GLN A O 1
ATOM 780 N N . ALA A 1 99 ? 4.397 1.451 2.055 1.00 91.88 99 ALA A N 1
ATOM 781 C CA . ALA A 1 99 ? 4.417 0.489 0.960 1.00 91.88 99 ALA A CA 1
ATOM 782 C C . ALA A 1 99 ? 3.566 0.975 -0.223 1.00 91.88 99 ALA A C 1
ATOM 784 O O . ALA A 1 99 ? 4.040 0.968 -1.359 1.00 91.88 99 ALA A O 1
ATOM 785 N N . GLU A 1 100 ? 2.358 1.477 0.043 1.00 93.31 100 GLU A N 1
ATOM 786 C CA . GLU A 1 100 ? 1.482 2.070 -0.971 1.00 93.31 100 GLU A CA 1
ATOM 787 C C . GLU A 1 100 ? 2.137 3.289 -1.631 1.00 93.31 100 GLU A C 1
ATOM 789 O O . GLU A 1 100 ? 2.199 3.377 -2.857 1.00 93.31 100 GLU A O 1
ATOM 794 N N . LEU A 1 101 ? 2.709 4.205 -0.845 1.00 93.44 101 LEU A N 1
ATOM 795 C CA . LEU A 1 101 ? 3.399 5.383 -1.370 1.00 93.44 101 LEU A CA 1
ATOM 796 C C . LEU A 1 101 ? 4.573 5.002 -2.281 1.00 93.44 101 LEU A C 1
ATOM 798 O O . LEU A 1 101 ? 4.752 5.595 -3.348 1.00 93.44 101 LEU A O 1
ATOM 802 N N . ASN A 1 102 ? 5.376 4.021 -1.872 1.00 91.88 102 ASN A N 1
ATOM 803 C CA . ASN A 1 102 ? 6.494 3.529 -2.671 1.00 91.88 102 ASN A CA 1
ATOM 804 C C . ASN A 1 102 ? 6.009 2.846 -3.953 1.00 91.88 102 ASN A C 1
ATOM 806 O O . ASN A 1 102 ? 6.575 3.097 -5.016 1.00 91.88 102 ASN A O 1
ATOM 810 N N . LEU A 1 103 ? 4.929 2.064 -3.885 1.00 93.25 103 LEU A N 1
ATOM 811 C CA . LEU A 1 103 ? 4.295 1.462 -5.057 1.00 93.25 103 LEU A CA 1
ATOM 812 C C . LEU A 1 103 ? 3.859 2.534 -6.064 1.00 93.25 103 LEU A C 1
ATOM 814 O O . LEU A 1 103 ? 4.194 2.428 -7.242 1.00 93.25 103 LEU A O 1
ATOM 818 N N . TYR A 1 104 ? 3.174 3.592 -5.619 1.00 94.69 104 TYR A N 1
ATOM 819 C CA . TYR A 1 104 ? 2.750 4.684 -6.501 1.00 94.69 104 TYR A CA 1
ATOM 820 C C . TYR A 1 104 ? 3.932 5.420 -7.136 1.00 94.69 104 TYR A C 1
ATOM 822 O O . TYR A 1 104 ? 3.937 5.625 -8.351 1.00 94.69 104 TYR A O 1
ATOM 830 N N . LYS A 1 105 ? 4.959 5.766 -6.349 1.00 94.75 105 LYS A N 1
ATOM 831 C CA . LYS A 1 105 ? 6.183 6.408 -6.860 1.00 94.75 105 LYS A CA 1
ATOM 832 C C . LYS A 1 105 ? 6.884 5.540 -7.902 1.00 94.75 105 LYS A C 1
ATOM 834 O O . LYS A 1 105 ? 7.283 6.029 -8.956 1.00 94.75 105 LYS A O 1
ATOM 839 N N . ASN A 1 106 ? 7.010 4.247 -7.631 1.00 94.75 106 ASN A N 1
ATOM 840 C CA . ASN A 1 106 ? 7.641 3.306 -8.546 1.00 94.75 106 ASN A CA 1
ATOM 841 C C . ASN A 1 106 ? 6.801 3.111 -9.813 1.00 94.75 106 ASN A C 1
ATOM 843 O O . ASN A 1 106 ? 7.354 3.082 -10.910 1.00 94.75 106 ASN A O 1
ATOM 847 N N . LYS A 1 107 ? 5.470 3.064 -9.694 1.00 94.31 107 LYS A N 1
ATOM 848 C CA . LYS A 1 107 ? 4.557 2.985 -10.842 1.00 94.31 107 LYS A CA 1
ATOM 849 C C . LYS A 1 107 ? 4.674 4.215 -11.740 1.00 94.31 107 LYS A C 1
ATOM 851 O O . LYS A 1 107 ? 4.697 4.086 -12.964 1.00 94.31 107 LYS A O 1
ATOM 856 N N . GLU A 1 108 ? 4.810 5.400 -11.149 1.00 94.38 108 GLU A N 1
ATOM 857 C CA . GLU A 1 108 ? 5.055 6.641 -11.887 1.00 94.38 108 GLU A CA 1
ATOM 858 C C . GLU A 1 108 ? 6.388 6.588 -12.648 1.00 94.38 108 GLU A C 1
ATOM 860 O O . GLU A 1 108 ? 6.430 6.917 -13.833 1.00 94.38 108 GLU A O 1
ATOM 865 N N . LYS A 1 109 ? 7.464 6.123 -12.000 1.00 93.94 109 LYS A N 1
ATOM 866 C CA . LYS A 1 109 ? 8.781 5.935 -12.632 1.00 93.94 109 LYS A CA 1
ATOM 867 C C . LYS A 1 109 ? 8.724 4.957 -13.804 1.00 93.94 109 LYS A C 1
ATOM 869 O O . LYS A 1 109 ? 9.197 5.277 -14.889 1.00 93.94 109 LYS A O 1
ATOM 874 N N . VAL A 1 110 ? 8.093 3.802 -13.606 1.00 94.56 110 VAL A N 1
ATOM 875 C CA . VAL A 1 110 ? 7.888 2.774 -14.637 1.00 94.56 110 VAL A CA 1
ATOM 876 C C . VAL A 1 110 ? 7.112 3.333 -15.829 1.00 94.56 110 VAL A C 1
ATOM 878 O O . VAL A 1 110 ? 7.536 3.187 -16.972 1.00 94.56 110 VAL A O 1
ATOM 881 N N . THR A 1 111 ? 6.014 4.041 -15.574 1.00 92.19 111 THR A N 1
ATOM 882 C CA . THR A 1 111 ? 5.213 4.659 -16.640 1.00 92.19 111 THR A CA 1
ATOM 883 C C . THR A 1 111 ? 6.028 5.710 -17.403 1.00 92.19 111 THR A C 1
ATOM 885 O O . THR A 1 111 ? 6.027 5.730 -18.633 1.00 92.19 111 THR A O 1
ATOM 888 N N . LYS A 1 112 ? 6.797 6.550 -16.693 1.00 92.62 112 LYS A N 1
ATOM 889 C CA . LYS A 1 112 ? 7.709 7.540 -17.297 1.00 92.62 112 LYS A CA 1
ATOM 890 C C . LYS A 1 112 ? 8.826 6.900 -18.119 1.00 92.62 112 LYS A C 1
ATOM 892 O O . LYS A 1 112 ? 9.282 7.507 -19.082 1.00 92.62 112 LYS A O 1
ATOM 897 N N . ALA A 1 113 ? 9.236 5.682 -17.777 1.00 91.88 113 ALA A N 1
ATOM 898 C CA . ALA A 1 113 ? 10.215 4.911 -18.535 1.00 91.88 113 ALA A CA 1
ATOM 899 C C . ALA A 1 113 ? 9.635 4.278 -19.821 1.00 91.88 113 ALA A C 1
ATOM 901 O O . ALA A 1 113 ? 10.345 3.575 -20.540 1.00 91.88 113 ALA A O 1
ATOM 902 N N . GLY A 1 114 ? 8.362 4.548 -20.140 1.00 89.88 114 GLY A N 1
ATOM 903 C CA . GLY A 1 114 ? 7.718 4.143 -21.392 1.00 89.88 114 GLY A CA 1
ATOM 904 C C . GLY A 1 114 ? 7.083 2.755 -21.353 1.00 89.88 114 GLY A C 1
ATOM 905 O O . GLY A 1 114 ? 6.789 2.190 -22.407 1.00 89.88 114 GLY A O 1
ATOM 906 N N . ILE A 1 115 ? 6.880 2.192 -20.161 1.00 92.38 115 ILE A N 1
ATOM 907 C CA . ILE A 1 115 ? 6.177 0.917 -19.968 1.00 92.38 115 ILE A CA 1
ATOM 908 C C . ILE A 1 115 ? 4.672 1.150 -20.099 1.00 92.38 115 ILE A C 1
ATOM 910 O O . ILE A 1 115 ? 4.162 2.175 -19.644 1.00 92.38 115 ILE A O 1
ATOM 914 N N . ASN A 1 116 ? 3.956 0.212 -20.722 1.00 91.44 116 ASN A N 1
ATOM 915 C CA . ASN A 1 116 ? 2.500 0.273 -20.809 1.00 91.44 116 ASN A CA 1
ATOM 916 C C . ASN A 1 116 ? 1.899 0.342 -19.386 1.00 91.44 116 ASN A C 1
ATOM 918 O O . ASN A 1 116 ? 2.227 -0.515 -18.558 1.00 91.44 116 ASN A O 1
ATOM 922 N N . PRO A 1 117 ? 1.022 1.327 -19.094 1.00 91.12 117 PRO A N 1
ATOM 923 C CA . PRO A 1 117 ? 0.353 1.452 -17.801 1.00 91.12 117 PRO A CA 1
ATOM 924 C C . PRO A 1 117 ? -0.314 0.163 -17.301 1.00 91.12 117 PRO A C 1
ATOM 926 O O . PRO A 1 117 ? -0.317 -0.077 -16.096 1.00 91.12 117 PRO A O 1
ATOM 929 N N . GLU A 1 118 ? -0.822 -0.688 -18.199 1.00 91.94 118 GLU A N 1
ATOM 930 C CA . GLU A 1 118 ? -1.435 -1.978 -17.847 1.00 91.94 118 GLU A CA 1
ATOM 931 C C . GLU A 1 118 ? -0.437 -2.965 -17.226 1.00 91.94 118 GLU A C 1
ATOM 933 O O . GLU A 1 118 ? -0.795 -3.747 -16.348 1.00 91.94 118 GLU A O 1
ATOM 938 N N . PHE A 1 119 ? 0.835 -2.898 -17.629 1.00 93.44 119 PHE A N 1
ATOM 939 C CA . PHE A 1 119 ? 1.913 -3.729 -17.087 1.00 93.44 119 PHE A CA 1
ATOM 940 C C . PHE A 1 119 ? 2.754 -2.999 -16.038 1.00 93.44 119 PHE A C 1
ATOM 942 O O . PHE A 1 119 ? 3.730 -3.560 -15.540 1.00 93.44 119 PHE A O 1
ATOM 949 N N . ALA A 1 120 ? 2.398 -1.763 -15.673 1.00 93.06 120 ALA A N 1
ATOM 950 C CA . ALA A 1 120 ? 3.225 -0.956 -14.789 1.00 93.06 120 ALA A CA 1
ATOM 951 C C . ALA A 1 120 ? 3.352 -1.577 -13.389 1.00 93.06 120 ALA A C 1
ATOM 953 O O . ALA A 1 120 ? 4.443 -1.597 -12.830 1.00 93.06 120 ALA A O 1
ATOM 954 N N . GLU A 1 121 ? 2.278 -2.148 -12.837 1.00 94.12 121 GLU A N 1
ATOM 955 C CA . GLU A 1 121 ? 2.324 -2.823 -11.529 1.00 94.12 121 GLU A CA 1
ATOM 956 C C . GLU A 1 121 ? 3.168 -4.101 -11.561 1.00 94.12 121 GLU A C 1
ATOM 958 O O . GLU A 1 121 ? 3.966 -4.337 -10.653 1.00 94.12 121 GLU A O 1
ATOM 963 N N . PHE A 1 122 ? 3.064 -4.880 -12.641 1.00 94.94 122 PHE A N 1
ATOM 964 C CA . PHE A 1 122 ? 3.896 -6.065 -12.847 1.00 94.94 122 PHE A CA 1
ATOM 965 C C . PHE A 1 122 ? 5.383 -5.702 -12.963 1.00 94.94 122 PHE A C 1
ATOM 967 O O . PHE A 1 122 ? 6.230 -6.307 -12.306 1.00 94.94 122 PHE A O 1
ATOM 974 N N . ALA A 1 123 ? 5.702 -4.666 -13.739 1.00 94.38 123 ALA A N 1
ATOM 975 C CA . ALA A 1 123 ? 7.063 -4.166 -13.872 1.00 94.38 123 ALA A CA 1
ATOM 976 C C . ALA A 1 123 ? 7.617 -3.649 -12.535 1.00 94.38 123 ALA A C 1
ATOM 978 O O . ALA A 1 123 ? 8.748 -3.977 -12.185 1.00 94.38 123 ALA A O 1
ATOM 979 N N . VAL A 1 124 ? 6.828 -2.910 -11.739 1.00 96.19 124 VAL A N 1
ATOM 980 C CA . VAL A 1 124 ? 7.250 -2.501 -10.387 1.00 96.19 124 VAL A CA 1
ATOM 981 C C . VAL A 1 124 ? 7.577 -3.719 -9.527 1.00 96.19 124 VAL A C 1
ATOM 983 O O . VAL A 1 124 ? 8.601 -3.706 -8.845 1.00 96.19 124 VAL A O 1
ATOM 986 N N . PHE A 1 125 ? 6.751 -4.766 -9.558 1.00 95.62 125 PHE A N 1
ATOM 987 C CA . PHE A 1 125 ? 6.980 -5.987 -8.785 1.00 95.62 125 PHE A CA 1
ATOM 988 C C . PHE A 1 125 ? 8.283 -6.696 -9.187 1.00 95.62 125 PHE A C 1
ATOM 990 O O . PHE A 1 125 ? 9.110 -7.001 -8.325 1.00 95.62 125 PHE A O 1
ATOM 997 N N . GLU A 1 126 ? 8.513 -6.908 -10.485 1.00 95.00 126 GLU A N 1
ATOM 998 C CA . GLU A 1 126 ? 9.721 -7.588 -10.971 1.00 95.00 126 GLU A CA 1
ATOM 999 C C . GLU A 1 126 ? 10.997 -6.764 -10.771 1.00 95.00 126 GLU A C 1
ATOM 1001 O O . GLU A 1 126 ? 12.048 -7.316 -10.437 1.00 95.00 126 GLU A O 1
ATOM 1006 N N . VAL A 1 127 ? 10.922 -5.442 -10.922 1.00 95.69 127 VAL A N 1
ATOM 1007 C CA . VAL A 1 127 ? 12.056 -4.548 -10.659 1.00 95.69 127 VAL A CA 1
ATOM 1008 C C . VAL A 1 127 ? 12.353 -4.475 -9.164 1.00 95.69 127 VAL A C 1
ATOM 1010 O O . VAL A 1 127 ? 13.514 -4.549 -8.775 1.00 95.69 127 VAL A O 1
ATOM 1013 N N . SE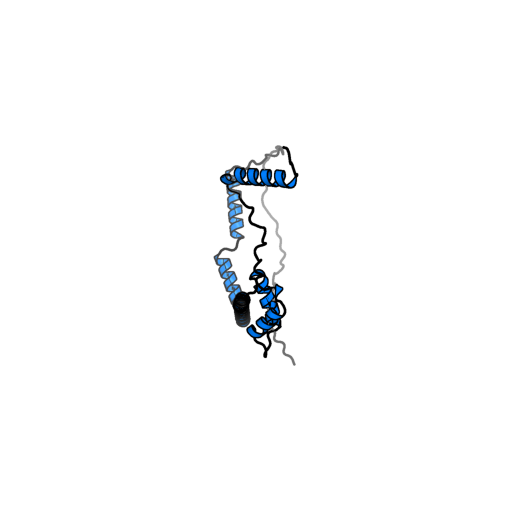R A 1 128 ? 11.331 -4.423 -8.304 1.00 94.00 128 SER A N 1
ATOM 1014 C CA . SER A 1 128 ? 11.527 -4.391 -6.845 1.00 94.00 128 SER A CA 1
ATOM 1015 C C . SER A 1 128 ? 12.247 -5.637 -6.317 1.00 94.00 128 SER A C 1
ATOM 1017 O O . SER A 1 128 ? 12.991 -5.534 -5.350 1.00 94.00 128 SER A O 1
ATOM 1019 N N . LYS A 1 129 ? 12.098 -6.798 -6.970 1.00 94.25 129 LYS A N 1
ATOM 1020 C CA . LYS A 1 129 ? 12.847 -8.028 -6.638 1.00 94.25 129 LYS A CA 1
ATOM 1021 C C . LYS A 1 129 ? 14.337 -7.954 -6.988 1.00 94.25 129 LYS A C 1
ATOM 1023 O O . LYS A 1 129 ? 15.118 -8.745 -6.469 1.00 94.25 129 LYS A O 1
ATOM 1028 N N . GLN A 1 130 ? 14.719 -7.053 -7.889 1.00 92.19 130 GLN A N 1
ATOM 1029 C CA . GLN A 1 130 ? 16.105 -6.844 -8.314 1.00 92.19 130 GLN A CA 1
ATOM 1030 C C . GLN A 1 130 ? 16.807 -5.753 -7.494 1.00 92.19 130 GLN A C 1
ATOM 1032 O O . GLN A 1 130 ? 18.038 -5.687 -7.496 1.00 92.19 130 GLN A O 1
ATOM 1037 N N . VAL A 1 131 ? 16.043 -4.925 -6.772 1.00 93.31 131 VAL A N 1
ATOM 1038 C CA . VAL A 1 131 ? 16.582 -3.909 -5.862 1.00 93.31 131 VAL A CA 1
ATOM 1039 C C . VAL A 1 131 ? 17.269 -4.586 -4.682 1.00 93.31 131 VAL A C 1
ATOM 1041 O O . VAL A 1 131 ? 16.710 -5.459 -4.021 1.00 93.31 131 VAL A O 1
ATOM 1044 N N . ASN A 1 132 ? 18.500 -4.168 -4.420 1.00 92.38 132 ASN A N 1
ATOM 1045 C CA . ASN A 1 132 ? 19.335 -4.644 -3.324 1.00 92.38 132 ASN A CA 1
ATOM 1046 C C . ASN A 1 132 ? 20.224 -3.490 -2.831 1.00 92.38 132 ASN A C 1
ATOM 1048 O O . ASN A 1 132 ? 20.204 -2.408 -3.414 1.00 92.38 132 ASN A O 1
ATOM 1052 N N . ASP A 1 133 ? 21.038 -3.714 -1.798 1.00 90.31 133 ASP A N 1
ATOM 1053 C CA . ASP A 1 133 ? 21.885 -2.663 -1.204 1.00 90.31 133 ASP A CA 1
ATOM 1054 C C . ASP A 1 133 ? 22.859 -1.998 -2.201 1.00 90.31 133 ASP A C 1
ATOM 1056 O O . ASP A 1 133 ? 23.317 -0.881 -1.967 1.00 90.31 133 ASP A O 1
ATOM 1060 N N . SER A 1 134 ? 23.172 -2.663 -3.319 1.00 88.88 134 SER A N 1
ATOM 1061 C CA . SER A 1 134 ? 24.058 -2.165 -4.376 1.00 88.88 134 SER A CA 1
ATOM 1062 C C . SER A 1 134 ? 23.327 -1.705 -5.643 1.00 88.88 134 SER A C 1
ATOM 1064 O O . SER A 1 134 ? 23.974 -1.151 -6.533 1.00 88.88 134 SER A O 1
ATOM 1066 N N . THR A 1 135 ? 22.027 -1.962 -5.789 1.00 91.31 135 THR A N 1
ATOM 1067 C CA . THR A 1 135 ? 21.265 -1.637 -7.004 1.00 91.31 135 THR A CA 1
ATOM 1068 C C . THR A 1 135 ? 19.972 -0.941 -6.626 1.00 91.31 135 THR A C 1
ATOM 1070 O O . THR A 1 135 ? 19.072 -1.549 -6.051 1.00 91.31 135 THR A O 1
ATOM 1073 N N . ASP A 1 136 ? 19.873 0.335 -6.983 1.00 93.94 136 ASP A N 1
ATOM 1074 C CA . ASP A 1 136 ? 18.665 1.124 -6.800 1.00 93.94 136 ASP A CA 1
ATOM 1075 C C . ASP A 1 136 ? 17.576 0.756 -7.824 1.00 93.94 136 ASP A C 1
ATOM 1077 O O . ASP A 1 136 ? 17.818 0.102 -8.842 1.00 93.94 136 ASP A O 1
ATOM 1081 N N . PHE A 1 137 ? 16.352 1.207 -7.549 1.00 94.62 137 PHE A N 1
ATOM 1082 C CA . PHE A 1 137 ? 15.193 0.923 -8.391 1.00 94.62 137 PHE A CA 1
ATOM 1083 C C . PHE A 1 137 ? 15.346 1.439 -9.827 1.00 94.62 137 PHE A C 1
ATOM 1085 O O . PHE A 1 137 ? 14.889 0.769 -10.748 1.00 94.62 137 PHE A O 1
ATOM 1092 N N . ASP A 1 138 ? 15.979 2.594 -10.049 1.00 94.06 138 ASP A N 1
ATOM 1093 C CA . ASP A 1 138 ? 16.082 3.190 -11.385 1.00 94.06 138 ASP A CA 1
ATOM 1094 C C . ASP A 1 138 ? 17.097 2.424 -12.254 1.00 94.06 138 ASP A C 1
ATOM 1096 O O . ASP A 1 138 ? 16.842 2.145 -13.432 1.00 94.06 138 ASP A O 1
ATOM 1100 N N . THR A 1 139 ? 18.209 1.987 -11.658 1.00 95.06 139 THR A N 1
ATOM 1101 C CA . THR A 1 139 ? 19.191 1.108 -12.315 1.00 95.06 139 THR A CA 1
ATOM 1102 C C . THR A 1 139 ? 18.597 -0.266 -12.647 1.00 95.06 139 THR A C 1
ATOM 1104 O O . THR A 1 139 ? 18.750 -0.766 -13.769 1.00 95.06 139 THR A O 1
ATOM 1107 N N . ALA A 1 140 ? 17.870 -0.871 -11.702 1.00 95.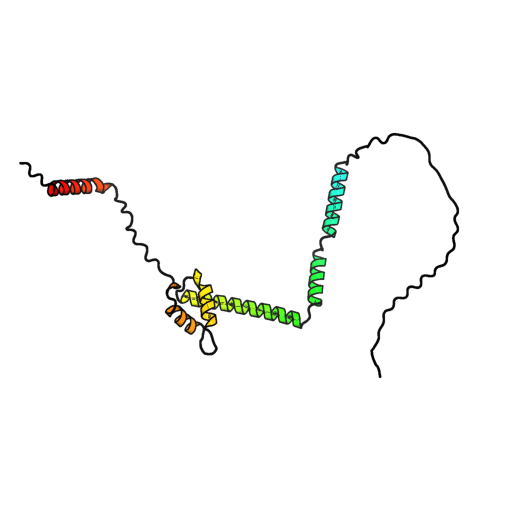69 140 ALA A N 1
ATOM 1108 C CA . ALA A 1 140 ? 17.176 -2.140 -11.924 1.00 95.69 140 ALA A CA 1
ATOM 1109 C C . ALA A 1 140 ? 16.080 -2.014 -12.998 1.00 95.69 140 ALA A C 1
ATOM 1111 O O . ALA A 1 140 ? 15.951 -2.885 -13.859 1.00 95.69 140 ALA A O 1
ATOM 1112 N N . LEU A 1 141 ? 15.329 -0.906 -12.996 1.00 95.38 141 LEU A N 1
ATOM 1113 C CA . LEU A 1 141 ? 14.296 -0.620 -13.990 1.00 95.38 141 LEU A CA 1
ATOM 1114 C C . LEU A 1 141 ? 14.888 -0.548 -15.396 1.00 95.38 141 LEU A C 1
ATOM 1116 O O . LEU A 1 141 ? 14.363 -1.171 -16.314 1.00 95.38 141 LEU A O 1
ATOM 1120 N N . THR A 1 142 ? 15.997 0.172 -15.556 1.00 94.31 142 THR A N 1
ATOM 1121 C CA . THR A 1 142 ? 16.685 0.303 -16.847 1.00 94.31 142 THR A CA 1
ATOM 1122 C C . THR A 1 142 ? 17.105 -1.066 -17.383 1.00 94.31 142 THR A C 1
ATOM 1124 O O . THR A 1 142 ? 16.762 -1.421 -18.510 1.00 94.31 142 THR A O 1
ATOM 1127 N N . SER A 1 143 ? 17.739 -1.882 -16.537 1.00 94.50 143 SER A N 1
ATOM 1128 C CA . SER A 1 143 ? 18.186 -3.232 -16.903 1.00 94.50 143 SER A CA 1
ATOM 1129 C C . SER A 1 143 ? 17.010 -4.149 -17.272 1.00 94.50 143 SER A C 1
ATOM 1131 O O . SER A 1 143 ? 17.066 -4.902 -18.246 1.00 94.50 143 SER A O 1
ATOM 1133 N N . TRP A 1 144 ? 15.901 -4.063 -16.530 1.00 95.06 144 TRP A N 1
ATOM 1134 C CA . TRP A 1 144 ? 14.699 -4.846 -16.809 1.00 95.06 144 TRP A CA 1
ATOM 1135 C C . TRP A 1 144 ? 14.026 -4.435 -18.121 1.00 95.06 144 TRP A C 1
ATOM 1137 O O . TRP A 1 144 ? 13.577 -5.301 -18.868 1.00 95.06 144 TRP A O 1
ATOM 1147 N N . ILE A 1 145 ? 13.984 -3.137 -18.429 1.00 94.00 145 ILE A N 1
ATOM 1148 C CA . ILE A 1 145 ? 13.425 -2.604 -19.678 1.00 94.00 145 ILE A CA 1
ATOM 1149 C C . ILE A 1 145 ? 14.230 -3.062 -20.897 1.00 94.00 145 ILE A C 1
ATOM 1151 O O . ILE A 1 145 ? 13.646 -3.348 -21.944 1.00 94.00 145 ILE A O 1
ATOM 1155 N N . GLU A 1 146 ? 15.557 -3.120 -20.783 1.00 92.94 146 GLU A N 1
ATOM 1156 C CA . GLU A 1 146 ? 16.436 -3.632 -21.840 1.00 92.94 146 GLU A CA 1
ATOM 1157 C C . GLU A 1 146 ? 16.200 -5.123 -22.099 1.00 92.94 146 GLU A C 1
ATOM 1159 O O . GLU A 1 146 ? 16.129 -5.545 -23.253 1.00 92.94 146 GLU A O 1
ATOM 1164 N N . ALA A 1 147 ? 16.011 -5.909 -21.036 1.00 94.44 147 ALA A N 1
ATOM 1165 C CA . ALA A 1 147 ? 15.726 -7.337 -21.133 1.00 94.44 147 ALA A CA 1
ATOM 1166 C C . ALA A 1 147 ? 14.278 -7.652 -21.557 1.00 94.44 147 ALA A C 1
ATOM 1168 O O . ALA A 1 147 ? 14.022 -8.733 -22.085 1.00 94.44 147 ALA A O 1
ATOM 1169 N N . ASN A 1 148 ? 13.331 -6.734 -21.329 1.00 92.81 148 ASN A N 1
ATOM 1170 C CA . ASN A 1 148 ? 11.902 -6.956 -21.557 1.00 92.81 148 ASN A CA 1
ATOM 1171 C C . ASN A 1 148 ? 11.247 -5.843 -22.398 1.00 92.81 148 ASN A C 1
ATOM 1173 O O . ASN A 1 148 ? 10.340 -5.144 -21.927 1.00 92.81 148 ASN A O 1
ATOM 1177 N N . PRO A 1 149 ? 11.658 -5.670 -23.666 1.00 91.25 149 PRO A N 1
ATOM 1178 C CA . PRO A 1 149 ? 11.119 -4.627 -24.534 1.00 91.25 149 PRO A CA 1
ATOM 1179 C C . PRO A 1 149 ? 9.615 -4.777 -24.819 1.00 91.25 149 PRO A C 1
ATOM 1181 O O . PRO A 1 149 ? 8.967 -3.781 -25.128 1.00 91.25 149 PRO A O 1
ATOM 1184 N N . GLN A 1 150 ? 9.044 -5.978 -24.680 1.00 90.12 150 GLN A N 1
ATOM 1185 C CA . GLN A 1 150 ? 7.631 -6.267 -24.951 1.00 90.12 150 GLN A CA 1
ATOM 1186 C C . GLN A 1 150 ? 6.641 -5.538 -24.032 1.00 90.12 150 GLN A C 1
ATOM 1188 O O . GLN A 1 150 ? 5.480 -5.386 -24.394 1.00 90.12 150 GLN A O 1
ATOM 1193 N N . TYR A 1 151 ? 7.077 -5.093 -22.848 1.00 90.94 151 TYR A N 1
ATOM 1194 C CA . TYR A 1 151 ? 6.208 -4.367 -21.914 1.00 90.94 151 TYR A CA 1
ATOM 1195 C C . TYR A 1 151 ? 6.210 -2.855 -22.146 1.00 90.94 151 TYR A C 1
ATOM 1197 O O . TYR A 1 151 ? 5.456 -2.133 -21.490 1.00 90.94 151 TYR A O 1
ATOM 1205 N N . LYS A 1 152 ? 7.043 -2.353 -23.067 1.00 89.81 152 LYS A N 1
ATOM 1206 C CA . LYS A 1 152 ? 6.961 -0.959 -23.501 1.00 89.81 152 LYS A CA 1
ATOM 1207 C C . LYS A 1 152 ? 5.601 -0.709 -24.139 1.00 89.81 152 LYS A C 1
ATOM 1209 O O . LYS A 1 152 ? 4.970 -1.627 -24.664 1.00 89.81 152 LYS A O 1
ATOM 1214 N N . VAL A 1 153 ? 5.157 0.544 -24.115 1.00 82.25 153 VAL A N 1
ATOM 1215 C CA . VAL A 1 153 ? 4.051 0.975 -24.968 1.00 82.25 153 VAL A CA 1
ATOM 1216 C C . VAL A 1 153 ? 4.473 0.683 -26.403 1.00 82.25 153 VAL A C 1
ATOM 1218 O O . VAL A 1 153 ? 5.272 1.409 -26.994 1.00 82.25 153 VAL A O 1
ATOM 1221 N N . THR A 1 154 ? 3.967 -0.420 -26.946 1.00 69.50 154 THR A N 1
ATOM 1222 C CA . THR A 1 154 ? 3.989 -0.637 -28.382 1.00 69.50 154 THR A CA 1
ATOM 1223 C C . THR A 1 154 ? 3.054 0.432 -28.911 1.00 69.50 154 THR A C 1
ATOM 1225 O O . THR A 1 154 ? 1.853 0.388 -28.651 1.00 69.50 154 THR A O 1
ATOM 1228 N N . GLN A 1 155 ? 3.602 1.453 -29.572 1.00 54.72 155 GLN A N 1
ATOM 1229 C CA . GLN A 1 155 ? 2.785 2.147 -30.550 1.00 54.72 155 GLN A CA 1
ATOM 1230 C C . GLN A 1 155 ? 2.358 1.036 -31.500 1.00 54.72 155 GLN A C 1
ATOM 1232 O O . GLN A 1 155 ? 3.209 0.473 -32.188 1.00 54.72 155 GLN A O 1
ATOM 1237 N N . GLU A 1 156 ? 1.085 0.643 -31.464 1.00 51.16 156 GLU A N 1
ATOM 1238 C CA . GLU A 1 156 ? 0.492 0.076 -32.661 1.00 51.16 156 GLU A CA 1
ATOM 1239 C C . GLU A 1 156 ? 0.803 1.112 -33.738 1.00 51.16 156 GLU A C 1
ATOM 1241 O O . GLU A 1 156 ? 0.249 2.214 -33.746 1.00 51.16 156 GLU A O 1
ATOM 1246 N N . GLU A 1 157 ? 1.797 0.810 -34.573 1.00 47.69 157 GLU A N 1
ATOM 1247 C CA . GLU A 1 157 ? 1.855 1.379 -35.902 1.00 47.69 157 GLU A CA 1
ATOM 1248 C C . GLU A 1 157 ? 0.428 1.189 -36.416 1.00 47.69 157 GLU A C 1
ATOM 1250 O O . GLU A 1 157 ? -0.053 0.049 -36.369 1.00 47.69 157 GLU A O 1
ATOM 1255 N N . PRO A 1 158 ? -0.314 2.273 -36.719 1.00 48.38 158 PRO A N 1
ATOM 1256 C CA . PRO A 1 158 ? -1.687 2.129 -37.165 1.00 48.38 158 PRO A CA 1
ATOM 1257 C C . PRO A 1 158 ? -1.644 1.084 -38.265 1.00 48.38 158 PRO A C 1
ATOM 1259 O O . PRO A 1 158 ? -0.893 1.279 -39.220 1.00 48.38 158 PRO A O 1
ATOM 1262 N N . GLU A 1 159 ? -2.341 -0.048 -38.083 1.00 48.94 159 GLU A N 1
ATOM 1263 C CA . GLU A 1 159 ? -2.437 -1.042 -39.144 1.00 48.94 159 GLU A CA 1
ATOM 1264 C C . GLU A 1 159 ? -2.793 -0.249 -40.392 1.00 48.94 159 GLU A C 1
ATOM 1266 O O . GLU A 1 159 ? -3.857 0.379 -40.442 1.00 48.94 159 GLU A O 1
ATOM 1271 N N . ASP A 1 160 ? -1.873 -0.238 -41.353 1.00 48.66 160 ASP A N 1
ATOM 1272 C CA . ASP A 1 160 ? -2.000 0.425 -42.639 1.00 48.66 160 ASP A CA 1
ATOM 1273 C C . ASP A 1 160 ? -3.015 -0.386 -43.459 1.00 48.66 160 ASP A C 1
ATOM 1275 O O . ASP A 1 160 ? -2.734 -0.968 -44.504 1.00 48.66 160 ASP A O 1
ATOM 1279 N N . LYS A 1 161 ? -4.238 -0.517 -42.931 1.00 54.66 161 LYS A N 1
ATOM 1280 C CA . LYS A 1 161 ? -5.412 -0.771 -43.740 1.00 54.66 161 LYS A CA 1
ATOM 1281 C C . LYS A 1 161 ? -5.521 0.499 -44.559 1.00 54.66 161 LYS A C 1
ATOM 1283 O O . LYS A 1 161 ? -5.818 1.545 -43.971 1.00 54.66 161 LYS A O 1
ATOM 1288 N N . PRO A 1 162 ? -5.260 0.441 -45.879 1.00 56.03 162 PRO A N 1
ATOM 1289 C CA . PRO A 1 162 ? -5.378 1.626 -46.703 1.00 56.03 162 PRO A CA 1
ATOM 1290 C C . PRO A 1 162 ? -6.757 2.222 -46.417 1.00 56.03 162 PRO A C 1
ATOM 1292 O O . PRO A 1 162 ? -7.731 1.455 -46.359 1.00 56.03 162 PRO A O 1
ATOM 1295 N N . PRO A 1 163 ? -6.861 3.543 -46.174 1.00 52.53 163 PRO A N 1
ATOM 1296 C CA . PRO A 1 163 ? -8.152 4.159 -45.930 1.00 52.53 163 PRO A CA 1
ATOM 1297 C C . PRO A 1 163 ? -9.064 3.712 -47.061 1.00 52.53 163 PRO A C 1
ATOM 1299 O O . PRO A 1 163 ? -8.678 3.803 -48.231 1.00 52.53 163 PRO A O 1
ATOM 1302 N N . ALA A 1 164 ? -10.234 3.164 -46.723 1.00 56.97 164 ALA A N 1
ATOM 1303 C CA . ALA A 1 164 ? -11.236 2.853 -47.725 1.00 56.97 164 ALA A CA 1
ATOM 1304 C C . ALA A 1 164 ? -11.416 4.127 -48.553 1.00 56.97 164 ALA A C 1
ATOM 1306 O O . ALA A 1 164 ? -11.879 5.143 -48.033 1.00 56.97 164 ALA A O 1
ATOM 1307 N N . ILE A 1 165 ? -10.938 4.105 -49.802 1.00 50.66 165 ILE A N 1
ATOM 1308 C CA . ILE A 1 165 ? -10.975 5.265 -50.680 1.00 50.66 165 ILE A CA 1
ATOM 1309 C C . ILE A 1 165 ? -12.456 5.555 -50.889 1.00 50.66 165 ILE A C 1
ATOM 1311 O O . ILE A 1 165 ? -13.130 4.885 -51.671 1.00 50.66 165 ILE A O 1
ATOM 1315 N N . VAL A 1 166 ? -12.979 6.546 -50.172 1.00 55.81 166 VAL A N 1
ATOM 1316 C CA . VAL A 1 166 ? -14.281 7.125 -50.473 1.00 55.81 166 VAL A CA 1
ATOM 1317 C C . VAL A 1 166 ? -14.053 7.938 -51.736 1.00 55.81 166 VAL A C 1
ATOM 1319 O O . VAL A 1 166 ? -13.652 9.096 -51.678 1.00 55.81 166 VAL A O 1
ATOM 1322 N N . ILE A 1 167 ? -14.207 7.299 -52.895 1.00 49.38 167 ILE A N 1
ATOM 1323 C CA . ILE A 1 167 ? -14.149 7.991 -54.180 1.00 49.38 167 ILE A CA 1
ATOM 1324 C C . ILE A 1 167 ? -15.350 8.948 -54.185 1.00 49.38 167 ILE A C 1
ATOM 1326 O O . ILE A 1 167 ? -16.486 8.465 -54.193 1.00 49.38 167 ILE A O 1
ATOM 1330 N N . PRO A 1 168 ? -15.165 10.284 -54.168 1.00 47.94 168 PRO A N 1
ATOM 1331 C CA . PRO A 1 168 ? -16.286 11.186 -54.355 1.00 47.94 168 PRO A CA 1
ATOM 1332 C C . PRO A 1 168 ? -16.904 10.885 -55.723 1.00 47.94 168 PRO A C 1
ATOM 1334 O O . PRO A 1 168 ? -16.221 10.835 -56.749 1.00 47.94 168 PRO A O 1
ATOM 1337 N N . GLN A 1 169 ? -18.214 10.649 -55.711 1.00 53.12 169 GLN A N 1
ATOM 1338 C CA . GLN A 1 169 ? -19.017 10.103 -56.809 1.00 53.12 169 GLN A CA 1
ATOM 1339 C C . GLN A 1 169 ? -18.860 10.865 -58.144 1.00 53.12 169 GLN A C 1
ATOM 1341 O O . GLN A 1 169 ? -19.124 10.304 -59.205 1.00 53.12 169 GLN A O 1
ATOM 1346 N N . ALA A 1 170 ? -18.345 12.098 -58.110 1.00 50.66 170 ALA A N 1
ATOM 1347 C CA . ALA A 1 170 ? -18.129 12.974 -59.260 1.00 50.66 170 ALA A CA 1
ATOM 1348 C C . ALA A 1 170 ? -17.064 12.501 -60.273 1.00 50.66 170 ALA A C 1
ATOM 1350 O O . ALA A 1 170 ? -17.076 12.971 -61.405 1.00 50.66 170 ALA A O 1
ATOM 1351 N N . ASN A 1 171 ? -16.156 11.582 -59.915 1.00 53.47 171 ASN A N 1
ATOM 1352 C CA . ASN A 1 171 ? -15.084 11.134 -60.826 1.00 53.47 171 ASN A CA 1
ATOM 1353 C C . ASN A 1 171 ? -15.256 9.702 -61.361 1.00 53.47 171 ASN A C 1
ATOM 1355 O O . ASN A 1 171 ? -14.398 9.203 -62.091 1.00 53.47 171 ASN A O 1
ATOM 1359 N N . THR A 1 172 ? -16.360 9.031 -61.029 1.00 59.31 172 THR A N 1
ATOM 1360 C CA . THR A 1 172 ? -16.587 7.634 -61.430 1.00 59.31 172 THR A CA 1
ATOM 1361 C C . THR A 1 172 ? -16.799 7.467 -62.936 1.00 59.31 172 THR A C 1
ATOM 1363 O O . THR A 1 172 ? -16.336 6.472 -63.488 1.00 59.31 172 THR A O 1
ATOM 1366 N N . GLU A 1 173 ? -17.395 8.440 -63.633 1.00 58.22 173 GLU A N 1
ATOM 1367 C CA . GLU A 1 173 ? -17.572 8.356 -65.092 1.00 58.22 173 GLU A CA 1
ATOM 1368 C C . GLU A 1 173 ? -16.251 8.498 -65.851 1.00 58.22 173 GLU A C 1
ATOM 1370 O O . GLU A 1 173 ? -15.943 7.659 -66.693 1.00 58.22 173 GLU A O 1
ATOM 1375 N N . LYS A 1 174 ? -15.402 9.463 -65.478 1.00 58.66 174 LYS A N 1
ATOM 1376 C CA . LYS A 1 174 ? -14.100 9.678 -66.133 1.00 58.66 174 LYS A CA 1
ATOM 1377 C C . LYS A 1 174 ? -13.147 8.493 -65.939 1.00 58.66 174 LYS A C 1
ATOM 1379 O O . LYS A 1 174 ? -12.410 8.117 -66.848 1.00 58.66 174 LYS A O 1
ATOM 1384 N N . VAL A 1 175 ? -13.188 7.861 -64.763 1.00 60.59 175 VAL A N 1
ATOM 1385 C CA . VAL A 1 175 ? -12.408 6.647 -64.469 1.00 60.59 175 VAL A CA 1
ATOM 1386 C C . VAL A 1 175 ? -12.984 5.429 -65.205 1.00 60.59 175 VAL A C 1
ATOM 1388 O O . VAL A 1 175 ? -12.228 4.576 -65.672 1.00 60.59 175 VAL A O 1
ATOM 1391 N N . LYS A 1 176 ? -14.308 5.355 -65.386 1.00 64.31 176 LYS A N 1
ATOM 1392 C CA . LYS A 1 176 ? -14.965 4.296 -66.164 1.00 64.31 176 LYS A CA 1
ATOM 1393 C C . LYS A 1 176 ? -14.666 4.420 -67.660 1.00 64.31 176 LYS A C 1
ATOM 1395 O O . LYS A 1 176 ? -14.362 3.405 -68.281 1.00 64.31 176 LYS A O 1
ATOM 1400 N N . GLU A 1 177 ? -14.663 5.632 -68.214 1.00 68.94 177 GLU A N 1
ATOM 1401 C CA . GLU A 1 177 ? -14.247 5.904 -69.596 1.00 68.94 177 GLU A CA 1
ATOM 1402 C C . GLU A 1 177 ? -12.777 5.546 -69.820 1.00 68.94 177 GLU A C 1
ATOM 1404 O O . GLU A 1 177 ? -12.451 4.832 -70.766 1.00 68.94 177 GLU A O 1
ATOM 1409 N N . MET A 1 178 ? -11.884 5.950 -68.913 1.00 62.19 178 MET A N 1
ATOM 1410 C CA . MET A 1 178 ? -10.454 5.662 -69.041 1.00 62.19 178 MET A CA 1
ATOM 1411 C C . MET A 1 178 ? -10.151 4.157 -68.953 1.00 62.19 178 MET A C 1
ATOM 1413 O O . MET A 1 178 ? -9.328 3.644 -69.713 1.00 62.19 178 MET A O 1
ATOM 1417 N N . ASN A 1 179 ? -10.884 3.419 -68.113 1.00 65.56 179 ASN A N 1
ATOM 1418 C CA . ASN A 1 179 ? -10.798 1.958 -68.046 1.00 65.56 179 ASN A CA 1
ATOM 1419 C C . ASN A 1 179 ? -11.395 1.268 -69.284 1.00 65.56 179 ASN A C 1
ATOM 1421 O O . ASN A 1 179 ? -10.881 0.240 -69.721 1.00 65.56 179 ASN A O 1
ATOM 1425 N N . GLN A 1 180 ? -12.447 1.822 -69.892 1.00 74.38 180 GLN A N 1
ATOM 1426 C CA . GLN A 1 180 ? -12.985 1.315 -71.160 1.00 74.38 180 GLN A CA 1
ATOM 1427 C C . GLN A 1 180 ? -12.020 1.558 -72.325 1.00 74.38 180 GLN A C 1
ATOM 1429 O O . GLN A 1 180 ? -11.799 0.652 -73.128 1.00 74.38 180 GLN A O 1
ATOM 1434 N N . ILE A 1 181 ? -11.397 2.738 -72.389 1.00 72.00 181 ILE A N 1
ATOM 1435 C CA . ILE A 1 181 ? -10.384 3.079 -73.394 1.00 72.00 181 ILE A CA 1
ATOM 1436 C C . ILE A 1 181 ? -9.176 2.144 -73.260 1.00 72.00 181 ILE A C 1
ATOM 1438 O O . ILE A 1 181 ? -8.760 1.548 -74.254 1.00 72.00 181 ILE A O 1
ATOM 1442 N N . MET A 1 182 ? -8.668 1.921 -72.043 1.00 63.72 182 MET A N 1
ATOM 1443 C CA . MET A 1 182 ? -7.569 0.976 -71.814 1.00 63.72 182 MET A CA 1
ATOM 1444 C C . MET A 1 182 ? -7.946 -0.468 -72.168 1.00 63.72 182 MET A C 1
ATOM 1446 O O . MET A 1 182 ? -7.168 -1.153 -72.831 1.00 63.72 182 MET A O 1
ATOM 1450 N N . ASN A 1 183 ? -9.156 -0.923 -71.829 1.00 71.25 183 ASN A N 1
ATOM 1451 C CA . ASN A 1 183 ? -9.621 -2.262 -72.203 1.00 71.25 183 ASN A CA 1
ATOM 1452 C C . ASN A 1 183 ? -9.763 -2.442 -73.724 1.00 71.25 183 ASN A C 1
ATOM 1454 O O . ASN A 1 183 ? -9.471 -3.519 -74.246 1.00 71.25 183 ASN A O 1
ATOM 1458 N N . ASN A 1 184 ? -10.165 -1.397 -74.450 1.00 75.25 184 ASN A N 1
ATOM 1459 C CA . ASN A 1 184 ? -10.275 -1.426 -75.909 1.00 75.25 184 ASN A CA 1
ATOM 1460 C C . ASN A 1 184 ? -8.902 -1.453 -76.602 1.00 75.25 184 ASN A C 1
ATOM 1462 O O . ASN A 1 184 ? -8.750 -2.131 -77.620 1.00 75.25 184 ASN A O 1
ATOM 1466 N N . ILE A 1 185 ? -7.902 -0.772 -76.032 1.00 71.62 185 ILE A N 1
ATOM 1467 C CA . ILE A 1 185 ? -6.516 -0.774 -76.524 1.00 71.62 185 ILE A CA 1
ATOM 1468 C C . ILE A 1 185 ? -5.852 -2.135 -76.265 1.00 71.62 185 ILE A C 1
ATOM 1470 O O . ILE A 1 185 ? -5.243 -2.702 -77.171 1.00 71.62 185 ILE A O 1
ATOM 1474 N N . ILE A 1 186 ? -6.028 -2.705 -75.067 1.00 66.50 186 ILE A N 1
ATOM 1475 C CA . ILE A 1 186 ? -5.441 -4.003 -74.688 1.00 66.50 186 ILE A CA 1
ATOM 1476 C C . ILE A 1 186 ? -6.082 -5.163 -75.465 1.00 66.50 186 ILE A C 1
ATOM 1478 O O . ILE A 1 186 ? -5.393 -6.103 -75.853 1.00 66.50 186 ILE A O 1
ATOM 1482 N N . ARG A 1 187 ? -7.391 -5.103 -75.750 1.00 69.31 187 ARG A N 1
ATOM 1483 C CA . ARG A 1 187 ? -8.098 -6.161 -76.493 1.00 69.31 187 ARG A CA 1
ATOM 1484 C C . ARG A 1 187 ? -7.862 -6.112 -78.013 1.00 69.31 187 ARG A C 1
ATOM 1486 O O . ARG A 1 187 ? -8.380 -6.962 -78.729 1.00 69.31 187 ARG A O 1
ATOM 1493 N N . GLY A 1 188 ? -7.066 -5.168 -78.520 1.00 66.94 188 GLY A N 1
ATOM 1494 C CA . GLY A 1 188 ? -6.593 -5.198 -79.905 1.00 66.94 188 GLY A CA 1
ATOM 1495 C C . GLY A 1 188 ? -7.710 -5.132 -80.947 1.00 66.94 188 GLY A C 1
ATOM 1496 O O . GLY A 1 188 ? -7.648 -5.825 -81.962 1.00 66.94 188 GLY A O 1
ATOM 1497 N N . LYS A 1 189 ? -8.734 -4.295 -80.736 1.00 59.12 189 LYS A N 1
ATOM 1498 C CA . LYS A 1 189 ? -9.735 -4.026 -81.775 1.00 59.12 189 LYS A CA 1
ATOM 1499 C C . LYS A 1 189 ? -9.143 -3.058 -82.808 1.00 59.12 189 LYS A C 1
ATOM 1501 O O . LYS A 1 189 ? -9.468 -1.878 -82.829 1.00 59.12 189 LYS A O 1
ATOM 1506 N N . ARG A 1 190 ? -8.261 -3.567 -83.678 1.00 62.97 190 ARG A N 1
ATOM 1507 C CA . ARG A 1 190 ? -8.089 -2.995 -85.020 1.00 62.97 190 ARG A CA 1
ATOM 1508 C C . ARG A 1 190 ? -9.361 -3.332 -85.786 1.00 62.97 190 ARG A C 1
ATOM 1510 O O . ARG A 1 190 ? -9.604 -4.495 -86.088 1.00 62.97 190 ARG A O 1
ATOM 1517 N N . GLY A 1 191 ? -10.191 -2.332 -86.028 1.00 57.22 191 GLY A N 1
ATOM 1518 C CA . GLY A 1 191 ? -11.425 -2.479 -86.784 1.00 57.22 191 GLY A CA 1
ATOM 1519 C C . GLY A 1 191 ? -11.612 -1.285 -87.699 1.00 57.22 191 GLY A C 1
ATOM 1520 O O . GLY A 1 191 ? -12.415 -0.429 -87.359 1.00 57.22 191 GLY A O 1
ATOM 1521 N N . ASN A 1 192 ? -10.858 -1.323 -88.805 1.00 44.78 192 ASN A N 1
ATOM 1522 C CA . ASN A 1 192 ? -10.972 -0.561 -90.055 1.00 44.78 192 ASN A CA 1
ATOM 1523 C C . ASN A 1 192 ? -10.858 0.969 -89.988 1.00 44.78 192 ASN A C 1
ATOM 1525 O O . ASN A 1 192 ? -11.829 1.630 -89.566 1.00 44.78 192 ASN A O 1
#

Radius of gyration: 46.5 Å; chains: 1; bounding box: 97×42×148 Å

Sequence (192 aa):
MADELNNNNQQQDSGTNSATDPQQGTQSQSPDAQGNNAGSEKTFTQEDVNNIVSQRLEQEKKKMPSKEELEAFKKWQEDQKTAEEKRAEKDAEYNQMQAELNLYKNKEKVTKAGINPEFAEFAVFEVSKQVNDSTDFDTALTSWIEANPQYKVTQEEPEDKPPAIVIPQANTEKVKEMNQIMNNIIRGKRGN

pLDDT: mean 71.87, std 21.92, range [26.3, 96.19]

Secondary structure (DSSP, 8-state):
---------------------------------------------HHHHHHHHHHHHHHHHHHSPPHHHHHHHHHHHHHHS-HHHHHHHHHHHHHHHHHHHHHHHHHHHHHHTTB-GGGHHHHHHHHHTT-BTTB-HHHHHHHHHHH-GGGB----------------GGGHHHHHHHHHHHHHHHTT----